Protein AF-A0A0B5E1V5-F1 (afdb_monomer)

Mean predicted aligned error: 15.08 Å

Solvent-accessible surface area (backbone atoms only — not comparable to full-atom values): 12263 Å² total; per-residue (Å²): 114,47,78,49,75,43,70,89,41,81,90,47,44,34,31,37,44,36,43,54,47,45,91,90,37,41,60,46,43,41,42,36,37,37,21,45,71,66,39,73,44,27,36,38,35,38,59,52,30,34,77,48,84,49,57,37,34,38,27,48,61,97,50,96,62,69,45,78,41,62,25,39,55,39,98,83,19,38,31,41,35,40,70,57,27,67,65,51,50,26,48,37,65,72,51,35,27,41,35,41,37,47,77,36,73,66,17,54,26,38,26,35,39,66,49,80,89,48,49,68,56,51,49,51,34,26,55,71,41,74,46,46,88,68,42,70,78,82,77,69,78,79,85,73,68,84,77,77,80,85,80,83,88,87,86,86,85,89,81,81,90,79,80,79,76,78,79,75,85,71,61,72,69,62,53,51,55,54,48,50,56,51,55,71,72,74,64,44,68,68,47,35,75,72,58,34,64,69,52,53,52,49,53,53,52,58,60,61,68,75,72,122

pLDDT: mean 74.65, std 21.66, range [36.28, 97.75]

Foldseek 3Di:
DDWDWDCVDVQWTKIKDWWAFDPPKWFWGIWMWMQTNLDIKIKTFGPDAQADQFWKWKDFAPDPGTDTFTWDADPVRGMTIGPCRLLVLQSCLVRQKMWIFRDGDTRGIITITGCDPCNVSSLVRCVSSVNSVSHDPPPPPPPPDPDPDDDDDDDDDDDDDDDDDDDPDDDVVVVVVVVCVVVVPDPVPVVCVVPNPVVVVVVVVVVVVPPD

Radius of gyration: 21.46 Å; Cα contacts (8 Å, |Δi|>4): 337; chains: 1; bounding box: 72×48×38 Å

Organism: NCBI:txid1208324

Nearest PDB structures (foldseek):
  3dtd-assembly1_F-1  TM=5.338E-01  e=9.811E-03  Bartonella henselae
  7tjx-assembly1_D  TM=4.336E-01  e=3.468E+00  Saccharomyces cerevisiae
  2ca4-assembly1_A  TM=5.109E-01  e=8.968E+00  Ancylobacter novellus
  2kr0-assembly1_A  TM=2.083E-01  e=2.933E+00  Homo sapiens

Structure (mmCIF, N/CA/C/O backbone):
data_AF-A0A0B5E1V5-F1
#
_entry.id   AF-A0A0B5E1V5-F1
#
loop_
_atom_site.group_PDB
_atom_site.id
_atom_site.type_symbol
_atom_site.label_atom_id
_atom_site.label_alt_id
_atom_site.label_comp_id
_atom_site.label_asym_id
_atom_site.label_entity_id
_atom_site.label_seq_id
_atom_site.pdbx_PDB_ins_code
_atom_site.Cartn_x
_atom_site.Cartn_y
_atom_site.Cartn_z
_atom_site.occupancy
_atom_site.B_iso_or_equiv
_atom_site.auth_seq_id
_atom_site.auth_comp_id
_atom_site.auth_asym_id
_atom_site.auth_atom_id
_atom_site.pdbx_PDB_model_num
ATOM 1 N N . MET A 1 1 ? -8.217 -10.110 -3.342 1.00 72.06 1 MET A N 1
ATOM 2 C CA . MET A 1 1 ? -7.882 -9.631 -1.981 1.00 72.06 1 MET A CA 1
ATOM 3 C C . MET A 1 1 ? -7.309 -10.811 -1.246 1.00 72.06 1 MET A C 1
ATOM 5 O O . MET A 1 1 ? -7.900 -11.879 -1.328 1.00 72.06 1 MET A O 1
ATOM 9 N N . THR A 1 2 ? -6.208 -10.604 -0.537 1.00 74.19 2 THR A N 1
ATOM 10 C CA . THR A 1 2 ? -5.564 -11.661 0.246 1.00 74.19 2 THR A CA 1
ATOM 11 C C . THR A 1 2 ? -5.407 -11.156 1.669 1.00 74.19 2 THR A C 1
ATOM 13 O O . THR A 1 2 ? -4.882 -10.064 1.862 1.00 74.19 2 THR A O 1
ATOM 16 N N . VAL A 1 3 ? -5.876 -11.919 2.652 1.00 75.44 3 VAL A N 1
ATOM 17 C CA . VAL A 1 3 ? -5.648 -11.641 4.076 1.00 75.44 3 VAL A CA 1
ATOM 18 C C . VAL A 1 3 ? -4.890 -12.820 4.651 1.00 75.44 3 VAL A C 1
ATOM 20 O O . VAL A 1 3 ? -5.250 -13.969 4.397 1.00 75.44 3 VAL A O 1
ATOM 23 N N . ARG A 1 4 ? -3.813 -12.542 5.382 1.00 73.25 4 ARG A N 1
ATOM 24 C CA . ARG A 1 4 ? -3.060 -13.557 6.118 1.00 73.25 4 ARG A CA 1
ATOM 25 C C . ARG A 1 4 ? -2.821 -13.072 7.534 1.00 73.25 4 ARG A C 1
ATOM 27 O O . ARG A 1 4 ? -2.274 -11.992 7.735 1.00 73.25 4 ARG A O 1
ATOM 34 N N . GLU A 1 5 ? -3.185 -13.911 8.489 1.00 68.88 5 GLU A N 1
ATOM 35 C CA . GLU A 1 5 ? -3.011 -13.659 9.912 1.00 68.88 5 GLU A CA 1
ATOM 36 C C . GLU A 1 5 ? -2.171 -14.787 10.505 1.00 68.88 5 GLU A C 1
ATOM 38 O O . GLU A 1 5 ? -2.424 -15.967 10.257 1.00 68.88 5 GLU A O 1
ATOM 43 N N . ASN A 1 6 ? -1.156 -14.431 11.286 1.00 63.09 6 ASN A N 1
ATOM 44 C CA . ASN A 1 6 ? -0.457 -15.370 12.146 1.00 63.09 6 ASN A CA 1
ATOM 45 C C . ASN A 1 6 ? -0.607 -14.901 13.592 1.00 63.09 6 ASN A C 1
ATOM 47 O O . ASN A 1 6 ? 0.160 -14.071 14.078 1.00 63.09 6 ASN A O 1
ATOM 51 N N . ILE A 1 7 ? -1.632 -15.441 14.250 1.00 60.41 7 ILE A N 1
ATOM 52 C CA . ILE A 1 7 ? -1.962 -15.175 15.657 1.00 60.41 7 ILE A CA 1
ATOM 53 C C . ILE A 1 7 ? -1.248 -16.186 16.579 1.00 60.41 7 ILE A C 1
ATOM 55 O O . ILE A 1 7 ? -1.225 -16.028 17.795 1.00 60.41 7 ILE A O 1
ATOM 59 N N . ALA A 1 8 ? -0.608 -17.221 16.017 1.00 56.28 8 ALA A N 1
ATOM 60 C CA . ALA A 1 8 ? -0.002 -18.305 16.792 1.00 56.28 8 ALA A CA 1
ATOM 61 C C . ALA A 1 8 ? 1.196 -17.855 17.648 1.00 56.28 8 ALA A C 1
ATOM 63 O O . ALA A 1 8 ? 1.569 -18.554 18.588 1.00 56.28 8 ALA A O 1
ATOM 64 N N . ASN A 1 9 ? 1.787 -16.692 17.355 1.00 64.88 9 ASN A N 1
ATOM 65 C CA . ASN A 1 9 ? 2.797 -16.072 18.203 1.00 64.88 9 ASN A CA 1
ATOM 66 C C . ASN A 1 9 ? 2.266 -14.754 18.793 1.00 64.88 9 ASN A C 1
ATOM 68 O O . ASN A 1 9 ? 2.436 -13.702 18.175 1.00 64.88 9 ASN A O 1
ATOM 72 N N . PRO A 1 10 ? 1.662 -14.775 19.995 1.00 63.78 10 PRO A N 1
ATOM 73 C CA . PRO A 1 10 ? 1.065 -13.582 20.594 1.00 63.78 10 PRO A CA 1
ATOM 74 C C . PRO A 1 10 ? 2.091 -12.487 20.924 1.00 63.78 10 PRO A C 1
ATOM 76 O O . PRO A 1 10 ? 1.706 -11.341 21.118 1.00 63.78 10 PRO A O 1
ATOM 79 N N . ARG A 1 11 ? 3.396 -12.803 20.966 1.00 69.12 11 ARG A N 1
ATOM 80 C CA . ARG A 1 11 ? 4.454 -11.789 21.129 1.00 69.12 11 ARG A CA 1
ATOM 81 C C . ARG A 1 11 ? 4.721 -10.987 19.858 1.00 69.12 11 ARG A C 1
ATOM 83 O O . ARG A 1 11 ? 5.205 -9.866 19.961 1.00 69.12 11 ARG A O 1
ATOM 90 N N . PHE A 1 12 ? 4.444 -11.559 18.689 1.00 71.38 12 PHE A N 1
ATOM 91 C CA . PHE A 1 12 ? 4.778 -10.977 17.391 1.00 71.38 12 PHE A CA 1
ATOM 92 C C . PHE A 1 12 ? 3.632 -11.218 16.403 1.00 71.38 12 PHE A C 1
ATOM 94 O O . PHE A 1 12 ? 3.785 -11.990 15.449 1.00 71.38 12 PHE A O 1
ATOM 101 N N . PRO A 1 13 ? 2.456 -10.610 16.642 1.00 78.31 13 PRO A N 1
ATOM 102 C CA . PRO A 1 13 ? 1.322 -10.811 15.763 1.00 78.31 13 PRO A CA 1
ATOM 103 C C . PRO A 1 13 ? 1.666 -10.297 14.362 1.00 78.31 13 PRO A C 1
ATOM 105 O O . PRO A 1 13 ? 2.258 -9.227 14.196 1.00 78.31 13 PRO A O 1
ATOM 108 N N . THR A 1 14 ? 1.327 -11.098 13.352 1.00 87.94 14 THR A N 1
ATOM 109 C CA . THR A 1 14 ? 1.503 -10.728 11.944 1.00 87.94 14 THR A CA 1
ATOM 110 C C . THR A 1 14 ? 0.145 -10.655 11.269 1.00 87.94 14 THR A C 1
ATOM 112 O O . THR A 1 14 ? -0.609 -11.628 11.298 1.00 87.94 14 THR A O 1
ATOM 115 N N . HIS A 1 15 ? -0.148 -9.529 10.626 1.00 91.88 15 HIS A N 1
ATOM 116 C CA . HIS A 1 15 ? -1.364 -9.331 9.842 1.00 91.88 15 HIS A CA 1
ATOM 117 C C . HIS A 1 15 ? -0.998 -8.698 8.502 1.00 91.88 15 HIS A C 1
ATOM 119 O O . HIS A 1 15 ? -0.378 -7.638 8.462 1.00 91.88 15 HIS A O 1
ATOM 125 N N . ILE A 1 16 ? -1.378 -9.336 7.397 1.00 93.88 16 ILE A N 1
ATOM 126 C CA . ILE A 1 16 ? -1.088 -8.870 6.040 1.00 93.88 16 ILE A CA 1
ATOM 127 C C . ILE A 1 16 ? -2.394 -8.731 5.264 1.00 93.88 16 ILE A C 1
ATOM 129 O O . ILE A 1 16 ? -3.156 -9.691 5.153 1.00 93.88 16 ILE A O 1
ATOM 133 N N . VAL A 1 17 ? -2.614 -7.557 4.676 1.00 95.00 17 VAL A N 1
ATOM 134 C CA . VAL A 1 17 ? -3.734 -7.261 3.779 1.00 95.00 17 VAL A CA 1
ATOM 135 C C . VAL A 1 17 ? -3.189 -6.889 2.405 1.00 95.00 17 VAL A C 1
ATOM 137 O O . VAL A 1 17 ? -2.491 -5.893 2.249 1.00 95.00 17 VAL A O 1
ATOM 140 N N . GLY A 1 18 ? -3.532 -7.679 1.392 1.00 94.88 18 GLY A N 1
ATOM 141 C CA . GLY A 1 18 ? -3.213 -7.421 -0.007 1.00 94.88 18 GLY A CA 1
ATOM 142 C C . GLY A 1 18 ? -4.420 -6.912 -0.792 1.00 94.88 18 GLY A C 1
ATOM 143 O O . GLY A 1 18 ? -5.459 -7.581 -0.879 1.00 94.88 18 GLY A O 1
ATOM 144 N N . VAL A 1 19 ? -4.259 -5.746 -1.414 1.00 95.00 19 VAL A N 1
ATOM 145 C CA . VAL A 1 19 ? -5.228 -5.121 -2.316 1.00 95.00 19 VAL A CA 1
ATOM 146 C C . VAL A 1 19 ? -4.734 -5.275 -3.750 1.00 95.00 19 VAL A C 1
ATOM 148 O O . VAL A 1 19 ? -3.703 -4.727 -4.136 1.00 95.00 19 VAL A O 1
ATOM 151 N N . ALA A 1 20 ? -5.486 -6.034 -4.542 1.00 93.94 20 ALA A N 1
ATOM 152 C CA . ALA A 1 20 ? -5.198 -6.197 -5.959 1.00 93.94 20 ALA A CA 1
ATOM 153 C C . ALA A 1 20 ? -5.519 -4.899 -6.724 1.00 93.94 20 ALA A C 1
ATOM 155 O O . ALA A 1 20 ? -6.483 -4.204 -6.367 1.00 93.94 20 ALA A O 1
ATOM 156 N N . PRO A 1 21 ? -4.750 -4.577 -7.774 1.00 94.62 21 PRO A N 1
ATOM 157 C CA . PRO A 1 21 ? -5.065 -3.459 -8.646 1.00 94.62 21 PRO A CA 1
ATOM 158 C C . PRO A 1 21 ? -6.382 -3.704 -9.401 1.00 94.62 21 PRO A C 1
ATOM 160 O O . PRO A 1 21 ? -6.796 -4.840 -9.635 1.00 94.62 21 PRO A O 1
ATOM 163 N N . GLN A 1 22 ? -7.064 -2.630 -9.791 1.00 94.00 22 GLN A N 1
ATOM 164 C CA . GLN A 1 22 ? -8.233 -2.687 -10.669 1.00 94.00 22 GLN A CA 1
ATOM 165 C C . GLN A 1 22 ? -7.817 -3.113 -12.093 1.00 94.00 22 GLN A C 1
ATOM 167 O O . GLN A 1 22 ? -6.675 -2.858 -12.480 1.00 94.00 22 GLN A O 1
ATOM 172 N N . PRO A 1 23 ? -8.725 -3.687 -12.909 1.00 90.00 23 PRO A N 1
ATOM 173 C CA . PRO A 1 23 ? -8.394 -4.209 -14.245 1.00 90.00 23 PRO A CA 1
ATOM 174 C C . PRO A 1 23 ? -7.804 -3.195 -15.238 1.00 90.00 23 PRO A C 1
ATOM 176 O O . PRO A 1 23 ? -7.140 -3.581 -16.190 1.00 90.00 23 PRO A O 1
ATOM 179 N N . ASN A 1 24 ? -8.043 -1.900 -15.030 1.00 86.75 24 ASN A N 1
ATOM 180 C CA . ASN A 1 24 ? -7.491 -0.800 -15.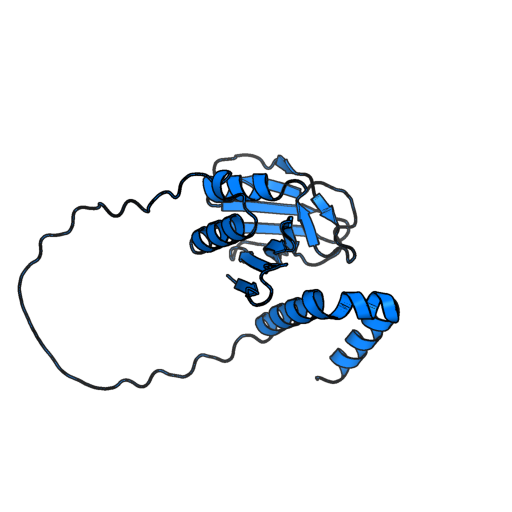829 1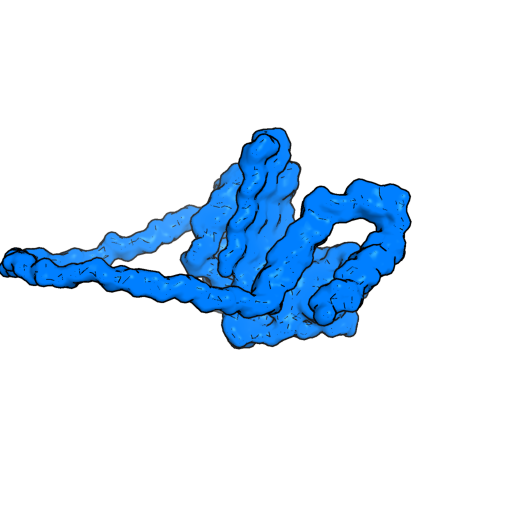.00 86.75 24 ASN A CA 1
ATOM 181 C C . ASN A 1 24 ? -6.078 -0.370 -15.393 1.00 86.75 24 ASN A C 1
ATOM 183 O O . ASN A 1 24 ? -5.575 0.652 -15.853 1.00 86.75 24 ASN A O 1
ATOM 187 N N . SER A 1 25 ? -5.464 -1.102 -14.468 1.00 88.62 25 SER A N 1
ATOM 188 C CA . SER A 1 25 ? -4.098 -0.849 -14.026 1.00 88.62 25 SER A CA 1
ATOM 189 C C . SER A 1 25 ? -3.097 -1.424 -15.024 1.00 88.62 25 SER A C 1
ATOM 191 O O . SER A 1 25 ? -3.338 -2.452 -15.655 1.00 88.62 25 SER A O 1
ATOM 193 N N . HIS A 1 26 ? -1.942 -0.781 -15.143 1.00 89.81 26 HIS A N 1
ATOM 194 C CA . HIS A 1 26 ? -0.910 -1.139 -16.103 1.00 89.81 26 HIS A CA 1
ATOM 195 C C . HIS A 1 26 ? 0.424 -1.339 -15.394 1.00 89.81 26 HIS A C 1
ATOM 197 O O . HIS A 1 26 ? 0.951 -0.398 -14.807 1.00 89.81 26 HIS A O 1
ATOM 203 N N . ARG A 1 27 ? 0.994 -2.548 -15.512 1.00 80.94 27 ARG A N 1
ATOM 204 C CA . ARG A 1 27 ? 2.356 -2.882 -15.046 1.00 80.94 27 ARG A CA 1
ATOM 205 C C . ARG A 1 27 ? 2.628 -2.539 -13.569 1.00 80.94 27 ARG A C 1
ATOM 207 O O . ARG A 1 27 ? 3.746 -2.205 -13.193 1.00 80.94 27 ARG A O 1
ATOM 214 N N . THR A 1 28 ? 1.605 -2.634 -12.725 1.00 84.62 28 THR A N 1
ATOM 215 C CA . THR A 1 28 ? 1.724 -2.557 -11.262 1.00 84.62 28 THR A CA 1
ATOM 216 C C . THR A 1 28 ? 1.158 -3.818 -10.637 1.00 84.62 28 THR A C 1
ATOM 218 O O . THR A 1 28 ? 0.171 -4.361 -11.134 1.00 84.62 28 THR A O 1
ATOM 221 N N . GLY A 1 29 ? 1.766 -4.260 -9.543 1.00 90.56 29 GLY A N 1
ATOM 222 C CA . GLY A 1 29 ? 1.321 -5.409 -8.770 1.00 90.56 29 GLY A CA 1
ATOM 223 C C . GLY A 1 29 ? 0.343 -5.024 -7.664 1.00 90.56 29 GLY A C 1
ATOM 224 O O . GLY A 1 29 ? -0.421 -4.070 -7.771 1.00 90.56 29 GLY A O 1
ATOM 225 N N . SER A 1 30 ? 0.351 -5.808 -6.592 1.00 93.88 30 SER A N 1
ATOM 226 C CA . SER A 1 30 ? -0.516 -5.593 -5.434 1.00 93.88 30 SER A CA 1
ATOM 227 C C . SER A 1 30 ? 0.009 -4.488 -4.520 1.00 93.88 30 SER A C 1
ATOM 229 O O . SER A 1 30 ? 1.217 -4.346 -4.319 1.00 93.88 30 SER A O 1
ATOM 231 N N . LEU A 1 31 ? -0.923 -3.767 -3.900 1.00 96.38 31 LEU A N 1
ATOM 232 C CA . LEU A 1 31 ? -0.657 -2.896 -2.763 1.00 96.38 31 LEU A CA 1
ATOM 233 C C . LEU A 1 31 ? -0.815 -3.715 -1.480 1.00 96.38 31 LEU A C 1
ATOM 235 O O . LEU A 1 31 ? -1.875 -4.296 -1.243 1.00 96.38 31 LEU A O 1
ATOM 239 N N . ILE A 1 32 ? 0.238 -3.786 -0.675 1.00 96.81 32 ILE A N 1
ATOM 240 C CA . ILE A 1 32 ? 0.290 -4.616 0.526 1.00 96.81 32 ILE A CA 1
ATOM 241 C C . ILE A 1 32 ? 0.388 -3.731 1.764 1.00 96.81 32 ILE A C 1
ATOM 243 O O . ILE A 1 32 ? 1.198 -2.806 1.822 1.00 96.81 32 ILE A O 1
ATOM 247 N N . PHE A 1 33 ? -0.407 -4.065 2.774 1.00 97.31 33 PHE A N 1
ATOM 248 C CA . PHE A 1 33 ? -0.315 -3.536 4.127 1.00 97.31 33 PHE A CA 1
ATOM 249 C C . PHE A 1 33 ? 0.083 -4.657 5.065 1.00 97.31 33 PHE A C 1
ATOM 251 O O . PHE A 1 33 ? -0.479 -5.751 5.001 1.00 97.31 33 PHE A O 1
ATOM 258 N N . ARG A 1 34 ? 1.047 -4.391 5.939 1.00 95.81 34 ARG A N 1
ATOM 259 C CA . ARG A 1 34 ? 1.563 -5.374 6.885 1.00 95.81 34 ARG A CA 1
ATOM 260 C C . ARG A 1 34 ? 1.686 -4.758 8.267 1.00 95.81 34 ARG A C 1
ATOM 262 O O . ARG A 1 34 ? 2.233 -3.673 8.408 1.00 95.81 34 ARG A O 1
ATOM 269 N N . CYS A 1 35 ? 1.210 -5.480 9.269 1.00 94.75 35 CYS A N 1
ATOM 270 C CA . CYS A 1 35 ? 1.583 -5.320 10.662 1.00 94.75 35 CYS A CA 1
ATOM 271 C C . CYS A 1 35 ? 2.489 -6.494 11.040 1.00 94.75 35 CYS A C 1
ATOM 273 O O . CYS A 1 35 ? 2.078 -7.645 10.895 1.00 94.75 35 CYS A O 1
ATOM 275 N N . GLU A 1 36 ? 3.708 -6.219 11.490 1.00 91.75 36 GLU A N 1
ATOM 276 C CA . GLU A 1 36 ?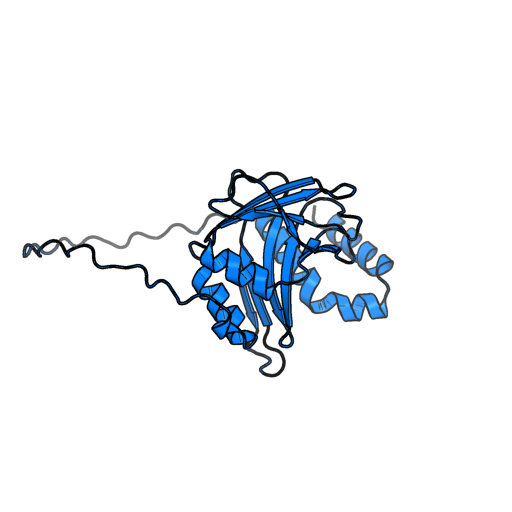 4.642 -7.225 11.998 1.00 91.75 36 GLU A CA 1
ATOM 277 C C . GLU A 1 36 ? 5.482 -6.608 13.118 1.00 91.75 36 GLU A C 1
ATOM 279 O O . GLU A 1 36 ? 6.002 -5.506 12.962 1.00 91.75 36 GLU A O 1
ATOM 284 N N . ASN A 1 37 ? 5.626 -7.299 14.254 1.00 88.62 37 ASN A N 1
ATOM 285 C CA . ASN A 1 37 ? 6.385 -6.803 15.415 1.00 88.62 37 ASN A CA 1
ATOM 286 C C . ASN A 1 37 ? 5.928 -5.405 15.884 1.00 88.62 37 ASN A C 1
ATOM 288 O O . ASN A 1 37 ? 6.754 -4.544 16.184 1.00 88.62 37 ASN A O 1
ATOM 292 N N . ASN A 1 38 ? 4.611 -5.165 15.890 1.00 89.31 38 ASN A N 1
ATOM 293 C CA . ASN A 1 38 ? 3.992 -3.862 16.172 1.00 89.31 38 ASN A CA 1
ATOM 294 C C . ASN A 1 38 ? 4.472 -2.714 15.253 1.00 89.31 38 ASN A C 1
ATOM 296 O O . ASN A 1 38 ? 4.380 -1.532 15.584 1.00 89.31 38 ASN A O 1
ATOM 300 N N . ARG A 1 39 ? 5.009 -3.051 14.076 1.00 93.81 39 ARG A N 1
ATOM 301 C CA . ARG A 1 39 ? 5.399 -2.099 13.041 1.00 93.81 39 ARG A CA 1
ATOM 302 C C . ARG A 1 39 ? 4.476 -2.252 11.848 1.00 93.81 39 ARG A C 1
ATOM 304 O O . ARG A 1 39 ? 4.274 -3.345 11.327 1.00 93.81 39 ARG A O 1
ATOM 311 N N . THR A 1 40 ? 3.928 -1.125 11.411 1.00 96.62 40 THR A N 1
ATOM 312 C CA . THR A 1 40 ? 3.101 -1.064 10.207 1.00 96.62 40 THR A CA 1
ATOM 313 C C . THR A 1 40 ? 3.930 -0.656 9.010 1.00 96.62 40 THR A C 1
ATOM 315 O O . THR A 1 40 ? 4.729 0.276 9.084 1.00 96.62 40 THR A O 1
ATOM 318 N N . GLU A 1 41 ? 3.691 -1.329 7.898 1.00 97.31 41 GLU A N 1
ATOM 319 C CA . GLU A 1 41 ? 4.298 -1.064 6.608 1.00 97.31 41 GLU A CA 1
ATOM 320 C C . GLU A 1 41 ? 3.224 -1.054 5.525 1.00 97.31 41 GLU A C 1
ATOM 322 O O . GLU A 1 41 ? 2.210 -1.752 5.605 1.00 97.31 41 GLU A O 1
ATOM 327 N N . ALA A 1 42 ? 3.471 -0.257 4.494 1.00 97.75 42 ALA A N 1
ATOM 328 C CA . ALA A 1 42 ? 2.675 -0.218 3.284 1.00 97.75 42 ALA A CA 1
ATOM 329 C C . ALA A 1 42 ? 3.642 -0.196 2.108 1.00 97.75 42 ALA A C 1
ATOM 331 O O . ALA A 1 42 ? 4.545 0.642 2.078 1.00 97.75 42 ALA A O 1
ATOM 332 N N . PHE A 1 43 ? 3.483 -1.108 1.159 1.00 96.00 43 PHE A N 1
ATOM 333 C CA . PHE A 1 43 ? 4.363 -1.168 0.002 1.00 96.00 43 PHE A CA 1
ATOM 334 C C . PHE A 1 43 ? 3.620 -1.608 -1.250 1.00 96.00 43 PHE A C 1
ATOM 336 O O . PHE A 1 43 ? 2.649 -2.365 -1.203 1.00 96.00 43 PHE A O 1
ATOM 343 N N . LEU A 1 44 ? 4.080 -1.089 -2.380 1.00 95.44 44 LEU A N 1
ATOM 344 C CA . LEU A 1 44 ? 3.570 -1.413 -3.700 1.00 95.44 44 LEU A CA 1
ATOM 345 C C . LEU A 1 44 ? 4.558 -2.350 -4.391 1.00 95.44 44 LEU A C 1
ATOM 347 O O . LEU A 1 44 ? 5.717 -1.975 -4.545 1.00 95.44 44 LEU A O 1
ATOM 351 N N . ASN A 1 45 ? 4.088 -3.508 -4.851 1.00 92.31 45 ASN A N 1
ATOM 352 C CA . ASN A 1 45 ? 4.866 -4.381 -5.731 1.00 92.31 45 ASN A CA 1
ATOM 353 C C . ASN A 1 45 ? 4.672 -3.977 -7.197 1.00 92.31 45 ASN A C 1
ATOM 355 O O . ASN A 1 45 ? 3.597 -3.511 -7.584 1.00 92.31 45 ASN A O 1
ATOM 359 N N . PHE A 1 46 ? 5.682 -4.191 -8.033 1.00 88.94 46 PHE A N 1
ATOM 360 C CA . PHE A 1 46 ? 5.625 -3.941 -9.477 1.00 88.94 46 PHE A CA 1
ATOM 361 C C . PHE A 1 46 ? 6.694 -4.749 -10.213 1.00 88.94 46 PHE A C 1
ATOM 363 O O . PHE A 1 46 ? 7.631 -5.267 -9.610 1.00 88.94 46 PHE A O 1
ATOM 370 N N . ASP A 1 47 ? 6.560 -4.816 -11.535 1.00 85.88 47 ASP A N 1
ATOM 371 C CA . ASP A 1 47 ? 7.582 -5.407 -12.390 1.00 85.88 47 ASP A CA 1
ATOM 372 C C . ASP A 1 47 ? 8.698 -4.386 -12.665 1.00 85.88 47 ASP A C 1
ATOM 374 O O . ASP A 1 47 ? 8.438 -3.229 -13.009 1.00 85.88 47 ASP A O 1
ATOM 378 N N . GLY A 1 48 ? 9.950 -4.832 -12.563 1.00 86.00 48 GLY A N 1
ATOM 379 C CA . GLY A 1 48 ? 11.139 -4.006 -12.791 1.00 86.00 48 GLY A CA 1
ATOM 380 C C . GLY A 1 48 ? 11.807 -3.526 -11.502 1.00 86.00 48 GLY A C 1
ATOM 381 O O . GLY A 1 48 ? 11.516 -4.007 -10.413 1.00 86.00 48 GLY A O 1
ATOM 382 N N . VAL A 1 49 ? 12.755 -2.602 -11.653 1.00 82.25 49 VAL A N 1
ATOM 383 C CA . VAL A 1 49 ? 13.591 -2.063 -10.574 1.00 82.25 49 VAL A CA 1
ATOM 384 C C . VAL A 1 49 ? 13.260 -0.589 -10.377 1.00 82.25 49 VAL A C 1
ATOM 386 O O . VAL A 1 49 ? 13.333 0.201 -11.327 1.00 82.25 49 VAL A O 1
ATOM 389 N N . TYR A 1 50 ? 12.906 -0.212 -9.151 1.00 81.38 50 TYR A N 1
ATOM 390 C CA . TYR A 1 50 ? 12.638 1.172 -8.781 1.00 81.38 50 TYR A CA 1
ATOM 391 C C . TYR A 1 50 ? 13.923 1.997 -8.773 1.00 81.38 50 TYR A C 1
ATOM 393 O O . TYR A 1 50 ? 13.983 3.050 -9.403 1.00 81.38 50 TYR A O 1
ATOM 401 N N . GLY A 1 51 ? 14.992 1.466 -8.177 1.00 63.47 51 GLY A N 1
ATOM 402 C CA . GLY A 1 51 ? 16.359 1.937 -8.386 1.00 63.47 51 GLY A CA 1
ATOM 403 C C . GLY A 1 51 ? 16.675 3.297 -7.760 1.00 63.47 51 GLY A C 1
ATOM 404 O O . GLY A 1 51 ? 17.699 3.890 -8.103 1.00 63.47 51 GLY A O 1
ATOM 405 N N . HIS A 1 52 ? 15.835 3.816 -6.851 1.00 65.00 52 HIS A N 1
ATOM 406 C CA . HIS A 1 52 ? 16.139 5.052 -6.123 1.00 65.00 52 HIS A CA 1
ATOM 407 C C . HIS A 1 52 ? 15.330 5.278 -4.833 1.00 65.00 52 HIS A C 1
ATOM 409 O O . HIS A 1 52 ? 14.237 4.746 -4.659 1.00 65.00 52 HIS A O 1
ATOM 415 N N . ARG A 1 53 ? 15.835 6.179 -3.968 1.00 60.94 53 ARG A N 1
ATOM 416 C CA . ARG A 1 53 ? 15.000 6.964 -3.039 1.00 60.94 53 ARG A CA 1
ATOM 417 C C . ARG A 1 53 ? 14.298 8.023 -3.872 1.00 60.94 53 ARG A C 1
ATOM 419 O O . ARG A 1 53 ? 14.907 8.988 -4.322 1.00 60.94 53 ARG A O 1
ATOM 426 N N . GLY A 1 54 ? 13.025 7.811 -4.125 1.00 67.12 54 GLY A N 1
ATOM 427 C CA . GLY A 1 54 ? 12.261 8.635 -5.038 1.00 67.12 54 GLY A CA 1
ATOM 428 C C . GLY A 1 54 ? 10.810 8.505 -4.659 1.00 67.12 54 GLY A C 1
ATOM 429 O O . GLY A 1 54 ? 10.363 7.497 -4.126 1.00 67.12 54 GLY A O 1
ATOM 430 N N . THR A 1 55 ? 10.053 9.551 -4.847 1.00 85.44 55 THR A N 1
ATOM 431 C CA . THR A 1 55 ? 8.667 9.603 -4.410 1.00 85.44 55 THR A CA 1
ATOM 432 C C . THR A 1 55 ? 7.746 8.780 -5.309 1.00 85.44 55 THR A C 1
ATOM 434 O O . THR A 1 55 ? 7.894 8.859 -6.527 1.00 85.44 55 THR A O 1
ATOM 437 N N . LEU A 1 56 ? 6.723 8.125 -4.757 1.00 91.69 56 LEU A N 1
ATOM 438 C CA . LEU A 1 56 ? 5.594 7.634 -5.558 1.00 91.69 56 LEU A CA 1
ATOM 439 C C . LEU A 1 56 ? 4.676 8.800 -5.921 1.00 91.69 56 LEU A C 1
ATOM 441 O O . LEU A 1 56 ? 4.471 9.701 -5.099 1.00 91.69 56 LEU A O 1
ATOM 445 N N . ARG A 1 57 ? 4.091 8.788 -7.123 1.00 94.81 57 ARG A N 1
ATOM 446 C CA . ARG A 1 57 ? 3.006 9.723 -7.443 1.00 94.81 57 ARG A CA 1
ATOM 447 C C . ARG A 1 57 ? 1.684 9.099 -7.026 1.00 94.81 57 ARG A C 1
ATOM 449 O O . ARG A 1 57 ? 1.430 7.930 -7.292 1.00 94.81 57 ARG A O 1
ATOM 456 N N . VAL A 1 58 ? 0.855 9.882 -6.356 1.00 96.81 58 VAL A N 1
ATOM 457 C CA . VAL A 1 58 ? -0.393 9.437 -5.748 1.00 96.81 58 VAL A CA 1
ATOM 458 C C . VAL A 1 58 ? -1.501 10.390 -6.117 1.00 96.81 58 VAL A C 1
ATOM 460 O O . VAL A 1 58 ? -1.364 11.603 -5.977 1.00 96.81 58 VAL A O 1
ATOM 463 N N . ARG A 1 59 ? -2.626 9.840 -6.550 1.00 97.06 59 ARG A N 1
ATOM 464 C CA . ARG A 1 59 ? -3.847 10.596 -6.789 1.00 97.06 59 ARG A CA 1
ATOM 465 C C . ARG A 1 59 ? -4.993 9.939 -6.040 1.00 97.06 59 ARG A C 1
ATOM 467 O O . ARG A 1 59 ? -5.348 8.793 -6.304 1.00 97.06 59 ARG A O 1
ATOM 474 N N . TRP A 1 60 ? -5.534 10.675 -5.082 1.00 95.75 60 TRP A N 1
ATOM 475 C CA . TRP A 1 60 ? -6.671 10.255 -4.272 1.00 95.75 60 TRP A CA 1
ATOM 476 C C . TRP A 1 60 ? -7.986 10.495 -5.018 1.00 95.75 60 TRP A C 1
ATOM 478 O O . TRP A 1 60 ? -8.015 11.192 -6.040 1.00 95.75 60 TRP A O 1
ATOM 488 N N . ALA A 1 61 ? -9.074 9.906 -4.522 1.00 88.81 61 ALA A N 1
ATOM 489 C CA . ALA A 1 61 ? -10.408 10.229 -5.013 1.00 88.81 61 ALA A CA 1
ATOM 490 C C . ALA A 1 61 ? -10.661 11.745 -4.887 1.00 88.81 61 ALA A C 1
ATOM 492 O O . ALA A 1 61 ? -10.238 12.376 -3.928 1.00 88.81 61 ALA A O 1
ATOM 493 N N . GLY A 1 62 ? -11.285 12.357 -5.896 1.00 80.62 62 GLY A N 1
ATOM 494 C CA . GLY A 1 62 ? -11.589 13.795 -5.876 1.00 80.62 62 GLY A CA 1
ATOM 495 C C . GLY A 1 62 ? -10.405 14.741 -6.122 1.00 80.62 62 GLY A C 1
ATOM 496 O O . GLY A 1 62 ? -10.600 15.952 -6.101 1.00 80.62 62 GLY A O 1
ATOM 497 N N . MET A 1 63 ? -9.196 14.233 -6.389 1.00 90.62 63 MET A N 1
ATOM 498 C CA . MET A 1 63 ? -8.057 15.070 -6.779 1.00 90.62 63 MET A CA 1
ATOM 499 C C . MET A 1 63 ? -7.857 15.126 -8.296 1.00 90.62 63 MET A C 1
ATOM 501 O O . MET A 1 63 ? -7.711 14.093 -8.956 1.00 90.62 63 MET A O 1
ATOM 505 N N . ASP A 1 64 ? -7.717 16.344 -8.821 1.00 89.94 64 ASP A N 1
ATOM 506 C CA . ASP A 1 64 ? -7.455 16.591 -10.247 1.00 89.94 64 ASP A CA 1
ATOM 507 C C . ASP A 1 64 ? -6.017 16.258 -10.665 1.00 89.94 64 ASP A C 1
ATOM 509 O O . ASP A 1 64 ? -5.745 15.951 -11.826 1.00 89.94 64 ASP A O 1
ATOM 513 N N . ARG A 1 65 ? -5.062 16.330 -9.728 1.00 91.62 65 ARG A N 1
ATOM 514 C CA . ARG A 1 65 ? -3.629 16.140 -9.996 1.00 91.62 65 ARG A CA 1
ATOM 515 C C . ARG A 1 65 ? -2.997 15.181 -8.999 1.00 91.62 65 ARG A C 1
ATOM 517 O O . ARG A 1 65 ? -3.365 15.160 -7.828 1.00 91.62 65 ARG A O 1
ATOM 524 N N . ALA A 1 66 ? -2.023 14.406 -9.470 1.00 94.38 66 ALA A N 1
ATOM 525 C CA . ALA A 1 66 ? -1.216 13.553 -8.608 1.00 94.38 66 ALA A CA 1
ATOM 526 C C . ALA A 1 66 ? -0.230 14.390 -7.774 1.00 94.38 66 ALA A C 1
ATOM 528 O O . ALA A 1 66 ? 0.331 15.375 -8.257 1.00 94.38 66 ALA A O 1
ATOM 529 N N . THR A 1 67 ? 0.011 13.973 -6.537 1.00 95.19 67 THR A N 1
ATOM 530 C CA . THR A 1 67 ? 1.033 14.514 -5.634 1.00 95.19 67 THR A CA 1
ATOM 531 C C . THR A 1 67 ? 2.119 13.479 -5.383 1.00 95.19 67 THR A C 1
ATOM 533 O O . THR A 1 67 ? 1.968 12.312 -5.718 1.00 95.19 67 THR A O 1
ATOM 536 N N . ARG A 1 68 ? 3.255 13.898 -4.826 1.00 94.31 68 ARG A N 1
ATOM 537 C CA . ARG A 1 68 ? 4.376 13.005 -4.514 1.00 94.31 68 ARG A CA 1
ATOM 538 C C . ARG A 1 68 ? 4.354 12.629 -3.036 1.00 94.31 68 ARG A C 1
ATOM 540 O O . ARG A 1 68 ? 4.242 13.518 -2.196 1.00 94.31 68 ARG A O 1
ATOM 547 N N . ILE A 1 69 ? 4.506 11.344 -2.725 1.00 95.12 69 ILE A N 1
ATOM 548 C CA . ILE A 1 69 ? 4.727 10.851 -1.357 1.00 95.12 69 ILE A CA 1
ATOM 549 C C . ILE A 1 69 ? 6.096 10.187 -1.252 1.00 95.12 69 ILE A C 1
ATOM 551 O O . ILE A 1 69 ? 6.592 9.633 -2.231 1.00 95.12 69 ILE A O 1
ATOM 555 N N . GLY A 1 70 ? 6.705 10.230 -0.068 1.00 94.06 70 GLY A N 1
ATOM 556 C CA . GLY A 1 70 ? 7.966 9.538 0.187 1.00 94.06 70 GLY A CA 1
ATOM 557 C C . GLY A 1 70 ? 7.818 8.024 0.042 1.00 94.06 70 GLY A C 1
ATOM 558 O O . GLY A 1 70 ? 6.853 7.443 0.550 1.00 94.06 70 GLY A O 1
ATOM 559 N N . ALA A 1 71 ? 8.775 7.410 -0.649 1.00 93.00 71 ALA A N 1
ATOM 560 C CA . ALA A 1 71 ? 8.921 5.969 -0.699 1.00 93.00 71 ALA A CA 1
ATOM 561 C C . ALA A 1 71 ? 10.399 5.560 -0.708 1.00 93.00 71 ALA A C 1
ATOM 563 O O . ALA A 1 71 ? 11.267 6.298 -1.183 1.00 93.00 71 ALA A O 1
ATOM 564 N N . GLU A 1 72 ? 10.663 4.380 -0.167 1.00 90.31 72 GLU A N 1
ATOM 565 C CA . GLU A 1 72 ? 11.972 3.744 -0.115 1.00 90.31 72 GLU A CA 1
ATOM 566 C C . GLU A 1 72 ? 11.948 2.456 -0.927 1.00 90.31 72 GLU A C 1
ATOM 568 O O . GLU A 1 72 ? 10.945 1.745 -0.955 1.00 90.31 72 GLU A O 1
ATOM 573 N N . ASP A 1 73 ? 13.048 2.161 -1.604 1.00 87.81 73 ASP A N 1
ATOM 574 C CA . ASP A 1 73 ? 13.153 0.935 -2.380 1.00 87.81 73 ASP A CA 1
ATOM 575 C C . ASP A 1 73 ? 13.358 -0.282 -1.468 1.00 87.81 73 ASP A C 1
ATOM 577 O O . ASP A 1 73 ? 14.021 -0.217 -0.430 1.00 87.81 73 ASP A O 1
ATOM 581 N N . SER A 1 74 ? 12.800 -1.410 -1.881 1.00 87.12 74 SER A N 1
ATOM 582 C CA . SER A 1 74 ? 13.151 -2.727 -1.364 1.00 87.12 74 SER A CA 1
ATOM 583 C C . SER A 1 74 ? 14.595 -3.105 -1.712 1.00 87.12 74 SER A C 1
ATOM 585 O O . SER A 1 74 ? 15.167 -2.609 -2.680 1.00 87.12 74 SER A O 1
ATOM 587 N N . THR A 1 75 ? 15.168 -4.073 -0.993 1.00 84.31 75 THR A N 1
ATOM 588 C CA . THR A 1 75 ? 16.517 -4.597 -1.284 1.00 84.31 75 THR A CA 1
ATOM 589 C C . THR A 1 75 ? 16.667 -5.121 -2.717 1.00 84.31 75 THR A C 1
ATOM 591 O O . THR A 1 75 ? 17.740 -5.004 -3.298 1.00 84.31 75 THR A O 1
ATOM 594 N N . THR A 1 76 ? 15.605 -5.687 -3.297 1.00 83.00 76 THR A N 1
ATOM 595 C CA . THR A 1 76 ? 15.607 -6.244 -4.661 1.00 83.00 76 THR A CA 1
ATOM 596 C C . THR A 1 76 ? 15.191 -5.243 -5.733 1.00 83.00 76 THR A C 1
ATOM 598 O O . THR A 1 76 ? 15.254 -5.566 -6.918 1.00 83.00 76 THR A O 1
ATOM 601 N N . GLY A 1 77 ? 14.743 -4.043 -5.360 1.00 85.25 77 GLY A N 1
ATOM 602 C CA . GLY A 1 77 ? 14.242 -3.063 -6.318 1.00 85.25 77 GLY A CA 1
ATOM 603 C C . GLY A 1 77 ? 12.772 -3.220 -6.726 1.00 85.25 77 GLY A C 1
ATOM 604 O O . GLY A 1 77 ? 12.274 -2.395 -7.484 1.00 85.25 77 GLY A O 1
ATOM 605 N N . GLN A 1 78 ? 12.088 -4.286 -6.297 1.00 88.94 78 GLN A N 1
ATOM 606 C CA . GLN A 1 78 ? 10.790 -4.723 -6.849 1.00 88.94 78 GLN A CA 1
ATOM 607 C C . GLN A 1 78 ? 9.570 -4.280 -6.027 1.00 88.94 78 GLN A C 1
ATOM 609 O O . GLN A 1 78 ? 8.426 -4.604 -6.360 1.00 88.94 78 GLN A O 1
ATOM 614 N N . ALA A 1 79 ? 9.805 -3.550 -4.940 1.00 91.81 79 ALA A N 1
ATOM 615 C CA . ALA A 1 79 ? 8.756 -2.943 -4.145 1.00 91.81 79 ALA A CA 1
ATOM 616 C C . ALA A 1 79 ? 9.163 -1.555 -3.653 1.00 91.81 79 ALA A C 1
ATOM 618 O O . ALA A 1 79 ? 10.325 -1.309 -3.338 1.00 91.81 79 ALA A O 1
ATOM 619 N N . ALA A 1 80 ? 8.182 -0.663 -3.546 1.00 93.25 80 ALA A N 1
ATOM 620 C CA . ALA A 1 80 ? 8.354 0.673 -2.990 1.00 93.25 80 ALA A CA 1
ATOM 621 C C . ALA A 1 80 ? 7.605 0.778 -1.655 1.00 93.25 80 ALA A C 1
ATOM 623 O O . ALA A 1 80 ? 6.374 0.703 -1.621 1.00 93.25 80 ALA A O 1
ATOM 624 N N . PHE A 1 81 ? 8.348 0.960 -0.565 1.00 94.94 81 PHE A N 1
ATOM 625 C CA . PHE A 1 81 ? 7.861 1.119 0.803 1.00 94.94 81 PHE A CA 1
ATOM 626 C C . PHE A 1 81 ? 7.478 2.568 1.081 1.00 94.94 81 PHE A C 1
ATOM 628 O O . PHE A 1 81 ? 8.313 3.463 1.032 1.00 94.94 81 PHE A O 1
ATOM 635 N N . ILE A 1 82 ? 6.216 2.811 1.409 1.00 96.06 82 ILE A N 1
ATOM 636 C CA . ILE A 1 82 ? 5.682 4.144 1.689 1.00 96.06 82 ILE A CA 1
ATOM 637 C C . ILE A 1 82 ? 6.186 4.629 3.053 1.00 96.06 82 ILE A C 1
ATOM 639 O O . ILE A 1 82 ? 5.974 3.967 4.068 1.00 96.06 82 ILE A O 1
ATOM 643 N N . SER A 1 83 ? 6.797 5.817 3.096 1.00 94.75 83 SER A N 1
ATOM 644 C CA . SER A 1 83 ? 7.496 6.315 4.294 1.00 94.75 83 SER A CA 1
ATOM 645 C C . SER A 1 83 ? 6.584 6.593 5.498 1.00 94.75 83 SER A C 1
ATOM 647 O O . SER A 1 83 ? 7.030 6.485 6.636 1.00 94.75 83 SER A O 1
ATOM 649 N N . ASN A 1 84 ? 5.314 6.956 5.280 1.00 96.19 84 ASN A N 1
ATOM 650 C CA . ASN A 1 84 ? 4.326 7.144 6.351 1.00 96.19 84 ASN A CA 1
ATOM 651 C C . ASN A 1 84 ? 3.114 6.224 6.124 1.00 96.19 84 ASN A C 1
ATOM 653 O O . ASN A 1 84 ? 2.082 6.670 5.610 1.00 96.19 84 ASN A O 1
ATOM 657 N N . PRO A 1 85 ? 3.241 4.930 6.463 1.00 97.25 85 PRO A N 1
ATOM 658 C CA . PRO A 1 85 ? 2.261 3.925 6.078 1.00 97.25 85 PRO A CA 1
ATOM 659 C C . PRO A 1 85 ? 0.921 4.124 6.789 1.00 97.25 85 PRO A C 1
ATOM 661 O O . PRO A 1 85 ? -0.119 4.003 6.155 1.00 97.25 85 PRO A O 1
ATOM 664 N N . ILE A 1 86 ? 0.918 4.517 8.067 1.00 97.75 86 ILE A N 1
ATOM 665 C CA . ILE A 1 86 ? -0.327 4.719 8.825 1.00 97.75 86 ILE A CA 1
ATOM 666 C C . ILE A 1 86 ? -1.137 5.890 8.255 1.00 97.75 86 ILE A C 1
ATOM 668 O O . ILE A 1 86 ? -2.334 5.742 8.019 1.00 97.75 86 ILE A O 1
ATOM 672 N N . ALA A 1 87 ? -0.501 7.037 7.981 1.00 97.50 87 ALA A N 1
ATOM 673 C CA . ALA A 1 87 ? -1.206 8.180 7.393 1.00 97.50 87 ALA A CA 1
ATOM 674 C C . ALA A 1 87 ? -1.717 7.869 5.977 1.00 97.50 87 ALA A C 1
ATOM 676 O O . ALA A 1 87 ? -2.817 8.278 5.609 1.00 97.50 87 ALA A O 1
ATOM 677 N N . PHE A 1 88 ? -0.939 7.112 5.196 1.00 97.69 88 PHE A N 1
ATOM 678 C CA . PHE A 1 88 ? -1.359 6.647 3.879 1.00 97.69 88 PHE A CA 1
ATOM 679 C C . PHE A 1 88 ? -2.588 5.728 3.962 1.00 97.69 88 PHE A C 1
ATOM 681 O O . PHE A 1 88 ? -3.554 5.940 3.230 1.00 97.69 88 PHE A O 1
ATOM 688 N N . ILE A 1 89 ? -2.583 4.745 4.870 1.00 97.44 89 ILE A N 1
ATOM 689 C CA . ILE A 1 89 ? -3.697 3.804 5.052 1.00 97.44 89 ILE A CA 1
ATOM 690 C C . ILE A 1 89 ? -4.952 4.533 5.538 1.00 97.44 89 ILE A C 1
ATOM 692 O O . ILE A 1 89 ? -6.022 4.332 4.967 1.00 97.44 89 ILE A O 1
ATOM 696 N N . ALA A 1 90 ? -4.832 5.409 6.540 1.00 96.94 90 ALA A N 1
ATOM 697 C CA . ALA A 1 90 ? -5.960 6.179 7.062 1.00 96.94 90 ALA A CA 1
ATOM 698 C C . ALA A 1 90 ? -6.642 7.003 5.963 1.00 96.94 90 ALA A C 1
ATOM 700 O O . ALA A 1 90 ? -7.862 6.939 5.806 1.00 96.94 90 ALA A O 1
ATOM 701 N N . ARG A 1 91 ? -5.844 7.686 5.133 1.00 96.00 91 ARG A N 1
ATOM 702 C CA . ARG A 1 91 ? -6.364 8.427 3.985 1.00 96.00 91 ARG A CA 1
ATOM 703 C C . ARG A 1 91 ? -6.993 7.510 2.939 1.00 96.00 91 ARG A C 1
ATOM 705 O O . ARG A 1 91 ? -8.035 7.835 2.389 1.00 96.00 91 ARG A O 1
ATOM 712 N N . MET A 1 92 ? -6.415 6.339 2.679 1.00 95.50 92 MET A N 1
ATOM 713 C CA . MET A 1 92 ? -7.017 5.382 1.749 1.00 95.50 92 MET A CA 1
ATOM 714 C 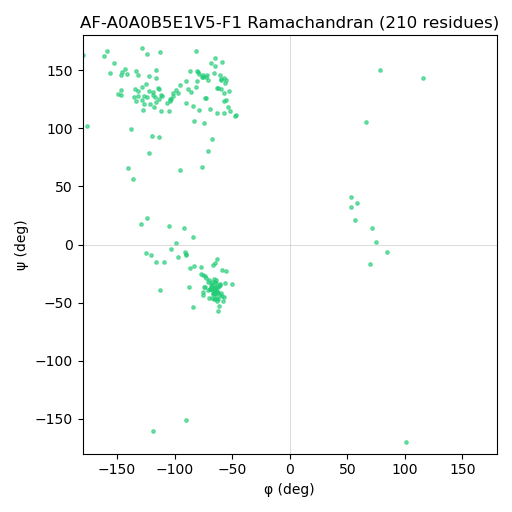C . MET A 1 92 ? -8.388 4.889 2.230 1.00 95.50 92 MET A C 1
ATOM 716 O O . MET A 1 92 ? -9.280 4.710 1.402 1.00 95.50 92 MET A O 1
ATOM 720 N N . VAL A 1 93 ? -8.576 4.693 3.541 1.00 95.25 93 VAL A N 1
ATOM 721 C CA . VAL A 1 93 ? -9.881 4.349 4.133 1.00 95.25 93 VAL A CA 1
ATOM 722 C C . VAL A 1 93 ? -10.874 5.503 3.985 1.00 95.25 93 VAL A C 1
ATOM 724 O O . VAL A 1 93 ? -12.028 5.265 3.638 1.00 95.25 93 VAL A O 1
ATOM 727 N N . GLU A 1 94 ? -10.434 6.741 4.204 1.00 94.06 94 GLU A N 1
ATOM 728 C CA . GLU A 1 94 ? -11.271 7.938 4.057 1.00 94.06 94 GLU A CA 1
ATOM 729 C C . GLU A 1 94 ? -11.759 8.144 2.614 1.00 94.06 94 GLU A C 1
ATOM 731 O O . GLU A 1 94 ? -12.956 8.335 2.380 1.00 94.06 94 GLU A O 1
ATOM 736 N N . GLU A 1 95 ? -10.837 8.052 1.655 1.00 93.62 95 GLU A N 1
ATOM 737 C CA . GLU A 1 95 ? -11.063 8.321 0.228 1.00 93.62 95 GLU A CA 1
ATOM 738 C C . GLU A 1 95 ? -11.659 7.107 -0.513 1.00 93.62 95 GLU A C 1
ATOM 740 O O . GLU A 1 95 ? -12.160 7.214 -1.635 1.00 93.62 95 GLU A O 1
ATOM 745 N N . GLY A 1 96 ? -11.543 5.909 0.068 1.00 93.25 96 GLY A N 1
ATOM 746 C CA . GLY A 1 96 ? -11.995 4.627 -0.485 1.00 93.25 96 GLY A CA 1
ATOM 747 C C . GLY A 1 96 ? -11.206 4.120 -1.700 1.00 93.25 96 GLY A C 1
ATOM 748 O O . GLY A 1 96 ? -11.294 2.937 -2.048 1.00 93.25 96 GLY A O 1
ATOM 749 N N . SER A 1 97 ? -10.426 4.976 -2.366 1.00 94.69 97 SER A N 1
ATOM 750 C CA . SER A 1 97 ? -9.596 4.599 -3.508 1.00 94.69 97 SER A CA 1
ATOM 751 C C . SER A 1 97 ? -8.369 5.485 -3.689 1.00 94.69 97 SER A C 1
ATOM 753 O O . SER A 1 97 ? -8.339 6.641 -3.270 1.00 94.69 97 SER A O 1
ATOM 755 N N . VAL A 1 98 ? -7.357 4.929 -4.351 1.00 96.75 98 VAL A N 1
ATOM 756 C CA . VAL A 1 98 ? -6.105 5.616 -4.664 1.00 96.75 98 VAL A CA 1
ATOM 757 C C . VAL A 1 98 ? -5.555 5.129 -5.998 1.00 96.75 98 VAL A C 1
ATOM 759 O O . VAL A 1 98 ? -5.709 3.961 -6.355 1.00 96.75 98 VAL A O 1
ATOM 762 N N . ILE A 1 99 ? -4.918 6.027 -6.740 1.00 97.00 99 ILE A N 1
ATOM 763 C CA . ILE A 1 99 ? -4.128 5.715 -7.928 1.00 97.00 99 ILE A CA 1
ATOM 764 C C . ILE A 1 99 ? -2.665 5.985 -7.591 1.00 97.00 99 ILE A C 1
ATOM 766 O O . ILE A 1 99 ? -2.340 7.061 -7.091 1.00 97.00 99 ILE A O 1
ATOM 770 N N . LEU A 1 100 ? -1.806 5.002 -7.840 1.00 96.38 100 LEU A N 1
ATOM 771 C CA . LEU A 1 100 ? -0.368 5.066 -7.615 1.00 96.38 100 LEU A CA 1
ATOM 772 C C . LEU A 1 100 ? 0.345 4.946 -8.959 1.00 96.38 100 LEU A C 1
ATOM 774 O O . LEU A 1 100 ? 0.167 3.940 -9.644 1.00 96.38 100 LEU A O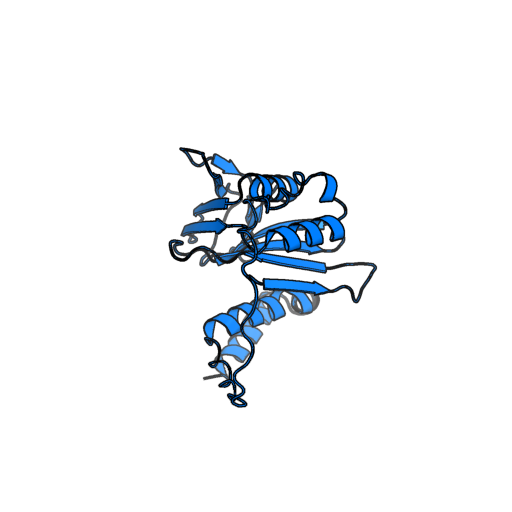 1
ATOM 778 N N . ASP A 1 101 ? 1.168 5.931 -9.307 1.00 94.12 101 ASP A N 1
ATOM 779 C CA . ASP A 1 101 ? 2.089 5.824 -10.436 1.00 94.12 101 ASP A CA 1
ATOM 780 C C . ASP A 1 101 ? 3.501 5.566 -9.909 1.00 94.12 101 ASP A C 1
ATOM 782 O O . ASP A 1 101 ? 4.031 6.326 -9.085 1.00 94.12 101 ASP A O 1
ATOM 786 N N . VAL A 1 102 ? 4.105 4.489 -10.410 1.00 92.06 102 VAL A N 1
ATOM 787 C CA . VAL A 1 102 ? 5.500 4.141 -10.166 1.00 92.06 102 VAL A CA 1
ATOM 788 C C . VAL A 1 102 ? 6.329 4.543 -11.380 1.00 92.06 102 VAL A C 1
ATOM 790 O O . VAL A 1 102 ? 6.017 4.196 -12.522 1.00 92.06 102 VAL A O 1
ATOM 793 N N . GLU A 1 103 ? 7.395 5.289 -11.127 1.00 90.00 103 GLU A N 1
ATOM 794 C CA . GLU A 1 103 ? 8.387 5.663 -12.127 1.00 90.00 103 GLU A CA 1
ATOM 795 C C . GLU A 1 103 ? 9.763 5.521 -11.481 1.00 90.00 103 GLU A C 1
ATOM 797 O O . GLU A 1 103 ? 10.184 6.367 -10.695 1.00 90.00 103 GLU A O 1
ATOM 802 N N . GLY A 1 104 ? 10.416 4.401 -11.768 1.00 85.75 104 GLY A N 1
ATOM 803 C CA . GLY A 1 104 ? 11.763 4.083 -11.320 1.00 85.75 104 GLY A CA 1
ATOM 804 C C . GLY A 1 104 ? 12.721 3.892 -12.491 1.00 85.75 104 GLY A C 1
ATOM 805 O O . GLY A 1 104 ? 12.455 4.327 -13.613 1.00 85.75 104 GLY A O 1
ATOM 806 N N . TYR A 1 105 ? 13.839 3.219 -12.227 1.00 85.44 105 TYR A N 1
ATOM 807 C CA . TYR A 1 105 ? 14.887 2.976 -13.214 1.00 85.44 105 TYR A CA 1
ATOM 808 C C . TYR A 1 105 ? 14.385 2.137 -14.398 1.00 85.44 105 TYR A C 1
ATOM 810 O O . TYR A 1 105 ? 14.416 2.592 -15.542 1.00 85.44 105 TYR A O 1
ATOM 818 N N . THR A 1 106 ? 13.859 0.939 -14.125 1.00 88.50 106 THR A N 1
ATOM 819 C CA . THR A 1 106 ? 13.159 0.110 -15.125 1.00 88.50 106 THR A CA 1
ATOM 820 C C . THR A 1 106 ? 11.687 -0.110 -14.786 1.00 88.50 106 THR A C 1
ATOM 822 O O . THR A 1 106 ? 10.914 -0.494 -15.664 1.00 88.50 106 THR A O 1
ATOM 825 N N . ALA A 1 107 ? 11.277 0.169 -13.544 1.00 87.75 107 ALA A N 1
ATOM 826 C CA . ALA A 1 107 ? 9.886 0.099 -13.119 1.00 87.75 107 ALA A CA 1
ATOM 827 C C . ALA A 1 107 ? 9.064 1.257 -13.705 1.00 87.75 107 ALA A C 1
ATOM 829 O O . ALA A 1 107 ? 9.396 2.429 -13.518 1.00 87.75 107 ALA A O 1
ATOM 830 N N . ARG A 1 108 ? 7.962 0.937 -14.389 1.00 90.25 108 ARG A N 1
ATOM 831 C CA . ARG A 1 108 ? 6.962 1.912 -14.848 1.00 90.25 108 ARG A CA 1
ATOM 832 C C . ARG A 1 108 ? 5.578 1.293 -14.821 1.00 90.25 108 ARG A C 1
ATOM 834 O O . ARG A 1 108 ? 5.371 0.253 -15.443 1.00 90.25 108 ARG A O 1
ATOM 841 N N . GLY A 1 109 ? 4.631 1.970 -14.185 1.00 91.75 109 GLY A N 1
ATOM 842 C CA . GLY A 1 109 ? 3.258 1.495 -14.123 1.00 91.75 109 GLY A CA 1
ATOM 843 C C . GLY A 1 109 ? 2.325 2.425 -13.360 1.00 91.75 109 GLY A C 1
ATOM 844 O O . GLY A 1 109 ? 2.766 3.264 -12.579 1.00 91.75 109 GLY A O 1
ATOM 845 N N . THR A 1 110 ? 1.030 2.228 -13.575 1.00 94.75 110 THR A N 1
ATOM 846 C CA . THR A 1 110 ? -0.054 2.919 -12.873 1.00 94.75 110 THR A CA 1
ATOM 847 C C . THR A 1 110 ? -1.026 1.889 -12.320 1.00 94.75 110 THR A C 1
ATOM 849 O O . THR A 1 110 ? -1.577 1.091 -13.077 1.00 94.75 110 THR A O 1
ATOM 852 N N . GLY A 1 111 ? -1.267 1.931 -11.012 1.00 95.31 111 GLY A N 1
ATOM 853 C CA . GLY A 1 111 ? -2.182 1.037 -10.314 1.00 95.31 111 GLY A CA 1
ATOM 854 C C . GLY A 1 111 ? -3.322 1.795 -9.662 1.00 95.31 111 GLY A C 1
ATOM 855 O O . GLY A 1 111 ? -3.082 2.732 -8.906 1.00 95.31 111 GLY A O 1
ATOM 856 N N . GLN A 1 112 ? -4.562 1.382 -9.913 1.00 96.06 112 GLN A N 1
ATOM 857 C CA . GLN A 1 112 ? -5.730 1.874 -9.185 1.00 96.06 112 GLN A CA 1
ATOM 858 C C . GLN A 1 112 ? -6.168 0.843 -8.144 1.00 96.06 112 GLN A C 1
ATOM 860 O O . GLN A 1 112 ? -6.393 -0.316 -8.472 1.00 96.06 112 GLN A O 1
ATOM 865 N N . TYR A 1 113 ? -6.367 1.270 -6.902 1.00 95.75 113 TYR A N 1
ATOM 866 C CA . TYR A 1 113 ? -6.733 0.408 -5.778 1.00 95.75 113 TYR A CA 1
ATOM 867 C C . TYR A 1 113 ? -8.008 0.929 -5.120 1.00 95.75 113 TYR A C 1
ATOM 869 O O . TYR A 1 113 ? -8.173 2.136 -4.939 1.00 95.75 113 TYR A O 1
ATOM 877 N N . ARG A 1 114 ? -8.925 0.024 -4.763 1.00 94.81 114 ARG A N 1
ATOM 878 C CA . ARG A 1 114 ? -10.198 0.346 -4.097 1.00 94.81 114 ARG A CA 1
ATOM 879 C C . ARG A 1 114 ? -10.374 -0.506 -2.850 1.00 94.81 114 ARG A C 1
ATOM 881 O O . ARG A 1 114 ? -10.180 -1.719 -2.911 1.00 94.81 114 ARG A O 1
ATOM 888 N N . LEU A 1 115 ? -10.802 0.117 -1.756 1.00 88.81 115 LEU A N 1
ATOM 889 C CA . LEU A 1 115 ? -11.088 -0.559 -0.496 1.00 88.81 115 LEU A CA 1
ATOM 890 C C . LEU A 1 115 ? -12.581 -0.894 -0.369 1.00 88.81 115 LEU A C 1
ATOM 892 O O . LEU A 1 115 ? -13.268 -0.347 0.476 1.00 88.81 115 LEU A O 1
ATOM 896 N N . THR A 1 116 ? -13.140 -1.754 -1.221 1.00 80.44 116 THR A N 1
ATOM 897 C CA . THR A 1 116 ? -14.575 -2.100 -1.101 1.00 80.44 116 THR A CA 1
ATOM 898 C C . THR A 1 116 ? -14.816 -3.210 -0.084 1.00 80.44 116 THR A C 1
ATOM 900 O O . THR A 1 116 ? -15.605 -3.049 0.836 1.00 80.44 116 THR A O 1
ATOM 903 N N . LYS A 1 117 ? -14.120 -4.341 -0.234 1.00 80.81 117 LYS A N 1
ATOM 904 C CA . LYS A 1 117 ? -14.249 -5.519 0.647 1.00 80.81 117 LYS A CA 1
ATOM 905 C C . LYS A 1 117 ? -13.103 -5.657 1.654 1.00 80.81 117 LYS A C 1
ATOM 907 O O . LYS A 1 117 ? -13.100 -6.573 2.462 1.00 80.81 117 LYS A O 1
ATOM 912 N N . THR A 1 118 ? -12.112 -4.771 1.579 1.00 85.56 118 THR A N 1
ATOM 913 C CA . THR A 1 118 ? -10.878 -4.835 2.375 1.00 85.56 118 THR A CA 1
ATOM 914 C C . THR A 1 118 ? -10.910 -3.955 3.617 1.00 85.56 118 THR A C 1
ATOM 916 O O . THR A 1 118 ? -10.020 -4.089 4.446 1.00 85.56 118 THR A O 1
ATOM 919 N N . VAL A 1 119 ? -11.901 -3.069 3.766 1.00 91.19 119 VAL A N 1
ATOM 920 C CA . VAL A 1 119 ? -11.943 -2.083 4.860 1.00 91.19 119 VAL A CA 1
ATOM 921 C C . VAL A 1 119 ? -11.902 -2.764 6.221 1.00 91.19 119 VAL A C 1
ATOM 923 O O . VAL A 1 119 ? -11.056 -2.412 7.033 1.00 91.19 119 VAL A O 1
ATOM 926 N N . ASP A 1 120 ? -12.727 -3.787 6.451 1.00 92.06 120 ASP A N 1
ATOM 927 C CA . ASP A 1 120 ? -12.736 -4.496 7.736 1.00 92.06 120 ASP A CA 1
ATOM 928 C C . ASP A 1 120 ? -11.389 -5.163 8.051 1.00 92.06 120 ASP A C 1
ATOM 930 O O . ASP A 1 120 ? -10.948 -5.137 9.198 1.00 92.06 120 ASP A O 1
ATOM 934 N N . ALA A 1 121 ? -10.689 -5.676 7.033 1.00 93.75 121 ALA A N 1
ATOM 935 C CA . ALA A 1 121 ? -9.345 -6.226 7.199 1.00 93.75 121 ALA A CA 1
ATOM 936 C C . ALA A 1 121 ? -8.311 -5.135 7.532 1.00 93.75 121 ALA A C 1
ATOM 938 O O . ALA A 1 121 ? -7.398 -5.373 8.314 1.00 93.75 121 ALA A O 1
ATOM 939 N N . ILE A 1 122 ? -8.468 -3.916 7.002 1.00 95.56 122 ILE A N 1
ATOM 940 C CA . ILE A 1 122 ? -7.628 -2.774 7.392 1.00 95.56 122 ILE A CA 1
ATOM 941 C C . ILE A 1 122 ? -7.856 -2.396 8.859 1.00 95.56 122 ILE A C 1
ATOM 943 O O . ILE A 1 122 ? -6.881 -2.157 9.567 1.00 95.56 122 ILE A O 1
ATOM 947 N N . TYR A 1 123 ? -9.104 -2.380 9.341 1.00 95.50 123 TYR A N 1
ATOM 948 C CA . TYR A 1 123 ? -9.372 -2.147 10.767 1.00 95.50 123 TYR A CA 1
ATOM 949 C C . TYR A 1 123 ? -8.786 -3.260 11.644 1.00 95.50 123 TYR A C 1
ATOM 951 O O . TYR A 1 123 ? -8.188 -2.964 12.675 1.00 95.50 123 TYR A O 1
ATOM 959 N N . ALA A 1 124 ? -8.887 -4.527 11.230 1.00 94.38 124 ALA A N 1
ATOM 960 C CA . ALA A 1 124 ? -8.271 -5.643 11.950 1.00 94.38 124 ALA A CA 1
ATOM 961 C C . ALA A 1 124 ? -6.735 -5.527 11.996 1.00 94.38 124 ALA A C 1
ATOM 963 O O . ALA A 1 124 ? -6.127 -5.713 13.053 1.00 94.38 124 ALA A O 1
ATOM 964 N N . LEU A 1 125 ? -6.102 -5.137 10.886 1.00 95.00 125 LEU A N 1
ATOM 965 C CA . LEU A 1 125 ? -4.670 -4.840 10.837 1.00 95.00 125 LEU A CA 1
ATOM 966 C C . LEU A 1 125 ? -4.308 -3.680 11.779 1.00 95.00 125 LEU A C 1
ATOM 968 O O . LEU A 1 125 ? -3.325 -3.772 12.513 1.00 95.00 125 LEU A O 1
ATOM 972 N N . ALA A 1 126 ? -5.108 -2.612 11.795 1.00 95.69 126 ALA A N 1
ATOM 973 C CA . ALA A 1 126 ? -4.893 -1.455 12.662 1.00 95.69 126 ALA A CA 1
ATOM 974 C C . ALA A 1 126 ? -5.042 -1.787 14.150 1.00 95.69 126 ALA A C 1
ATOM 976 O O . ALA A 1 126 ? -4.288 -1.269 14.971 1.00 95.69 126 ALA A O 1
ATOM 977 N N . SER A 1 127 ? -5.983 -2.671 14.487 1.00 94.50 127 SER A N 1
ATOM 978 C CA . SER A 1 127 ? -6.146 -3.222 15.833 1.00 94.50 127 SER A CA 1
ATOM 979 C C . SER A 1 127 ? -4.933 -4.071 16.226 1.00 94.50 127 SER A C 1
ATOM 981 O O . SER A 1 127 ? -4.383 -3.899 17.310 1.00 94.50 127 SER A O 1
ATOM 983 N N . THR A 1 128 ? -4.432 -4.897 15.298 1.00 92.62 128 THR A N 1
ATOM 984 C CA . THR A 1 128 ? -3.243 -5.742 15.511 1.00 92.62 128 THR A CA 1
ATOM 985 C C . THR A 1 128 ? -1.980 -4.926 15.825 1.00 92.62 128 THR A C 1
ATOM 987 O O . THR A 1 128 ? -1.140 -5.380 16.596 1.00 92.62 128 THR A O 1
ATOM 990 N N . CYS A 1 129 ? -1.841 -3.732 15.242 1.00 93.38 129 CYS A N 1
ATOM 991 C CA . CYS A 1 129 ? -0.709 -2.821 15.463 1.00 93.38 129 CYS A CA 1
ATOM 992 C C . CYS A 1 129 ? -1.051 -1.619 16.371 1.00 93.38 129 CYS A C 1
ATOM 994 O O . CYS A 1 129 ? -0.328 -0.624 16.377 1.00 93.38 129 CYS A O 1
ATOM 996 N N . GLU A 1 130 ? -2.166 -1.674 17.105 1.00 94.12 130 GLU A N 1
ATOM 997 C CA . GLU A 1 130 ? -2.525 -0.690 18.138 1.00 94.12 130 GLU A CA 1
ATOM 998 C C . GLU A 1 130 ? -2.640 0.775 17.653 1.00 94.12 130 GLU A C 1
ATOM 1000 O O . GLU A 1 130 ? -2.330 1.721 18.3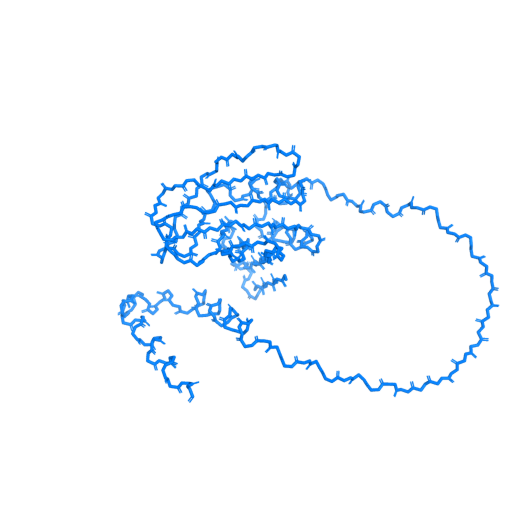79 1.00 94.12 130 GLU A O 1
ATOM 1005 N N . TRP A 1 131 ? -3.120 1.007 16.427 1.00 95.00 131 TRP A N 1
ATOM 1006 C CA . TRP A 1 131 ? -3.343 2.364 15.896 1.00 95.00 131 TRP A CA 1
ATOM 1007 C C . TRP A 1 131 ? -4.734 2.591 15.298 1.00 95.00 131 TRP A C 1
ATOM 1009 O O . TRP A 1 131 ? -4.938 3.582 14.600 1.00 95.00 131 TRP A O 1
ATOM 1019 N N . GLU A 1 132 ? -5.715 1.737 15.607 1.00 94.19 132 GLU A N 1
ATOM 1020 C CA . GLU A 1 132 ? -7.103 1.851 15.119 1.00 94.19 132 GLU A CA 1
ATOM 1021 C C . GLU A 1 132 ? -7.716 3.251 15.316 1.00 94.19 132 GLU A C 1
ATOM 1023 O O . GLU A 1 132 ? -8.433 3.735 14.444 1.00 94.19 132 GLU A O 1
ATOM 1028 N N . THR A 1 133 ? -7.362 3.959 16.393 1.00 94.06 133 THR A N 1
ATOM 1029 C CA . THR A 1 133 ? -7.827 5.332 16.677 1.00 94.06 133 THR A CA 1
ATOM 1030 C C . THR A 1 133 ? -7.383 6.379 15.650 1.00 94.06 133 THR A C 1
ATOM 1032 O O . THR A 1 133 ? -7.889 7.499 15.659 1.00 94.06 133 THR A O 1
ATOM 1035 N N . ARG A 1 134 ? -6.440 6.038 14.763 1.00 95.00 134 ARG A N 1
ATOM 1036 C CA . ARG A 1 134 ? -5.983 6.893 13.658 1.00 95.00 134 ARG A CA 1
ATOM 1037 C C . ARG A 1 134 ? -6.776 6.686 12.370 1.00 95.00 134 ARG A C 1
ATOM 1039 O O . ARG A 1 134 ? -6.570 7.437 11.420 1.00 95.00 134 ARG A O 1
ATOM 1046 N N . LEU A 1 135 ? -7.637 5.671 12.311 1.00 95.19 135 LEU A N 1
ATOM 1047 C CA . LEU A 1 135 ? -8.554 5.485 11.195 1.00 95.19 135 LEU A CA 1
ATOM 1048 C C . LEU A 1 135 ? -9.776 6.397 11.354 1.00 95.19 135 LEU A C 1
ATOM 1050 O O . LEU A 1 135 ? -10.208 6.660 12.480 1.00 95.19 135 LEU A O 1
ATOM 1054 N N . PRO A 1 136 ? -10.381 6.855 10.243 1.00 92.56 136 PRO A N 1
ATOM 1055 C CA . PRO A 1 136 ? -11.689 7.493 10.314 1.00 92.56 136 PRO A CA 1
ATOM 1056 C C . PRO A 1 136 ? -12.716 6.524 10.934 1.00 92.56 136 PRO A C 1
ATOM 1058 O O . PRO A 1 136 ? -12.531 5.305 10.869 1.00 92.56 136 PRO A O 1
ATOM 1061 N N . PRO A 1 137 ? -13.821 7.017 11.517 1.00 89.31 137 PRO A N 1
ATOM 1062 C CA . PRO A 1 137 ? -14.885 6.152 12.011 1.00 89.31 137 PRO A CA 1
ATOM 1063 C C . PRO A 1 137 ? -15.422 5.259 10.893 1.00 89.31 137 PRO A C 1
ATOM 1065 O O . PRO A 1 137 ? -15.558 5.706 9.749 1.00 89.31 137 PRO A O 1
ATOM 1068 N N . ARG A 1 138 ? -15.779 4.013 11.224 1.00 85.75 138 ARG A N 1
ATOM 1069 C CA . ARG A 1 138 ? -16.470 3.140 10.272 1.00 85.75 138 ARG A CA 1
ATOM 1070 C C . ARG A 1 138 ? -17.741 3.853 9.831 1.00 85.75 138 ARG A C 1
ATOM 1072 O O . ARG A 1 138 ? -18.659 4.045 10.628 1.00 85.75 138 ARG A O 1
ATOM 1079 N N . LYS A 1 139 ? -17.810 4.234 8.556 1.00 71.44 139 LYS A N 1
ATOM 1080 C CA . LYS A 1 139 ? -19.081 4.593 7.934 1.00 71.44 139 LYS A CA 1
ATOM 1081 C C . LYS A 1 139 ? -19.875 3.295 7.873 1.00 71.44 139 LYS A C 1
ATOM 1083 O O . LYS A 1 139 ? -19.709 2.520 6.937 1.00 71.44 139 LYS A O 1
ATOM 1088 N N . LEU A 1 140 ? -20.663 3.020 8.916 1.00 53.16 140 LEU A N 1
ATOM 1089 C CA . LEU A 1 140 ? -21.705 2.000 8.881 1.00 53.16 140 LEU A CA 1
ATOM 1090 C C . LEU A 1 140 ? -22.457 2.246 7.582 1.00 53.16 140 LEU A C 1
ATOM 1092 O O . LEU A 1 140 ? -23.056 3.315 7.427 1.00 53.16 140 LEU A O 1
ATOM 1096 N N . ALA A 1 141 ? -22.331 1.318 6.627 1.00 47.69 141 ALA A N 1
ATOM 1097 C CA . ALA A 1 141 ? -23.097 1.365 5.396 1.00 47.69 141 ALA A CA 1
ATOM 1098 C C . ALA A 1 141 ? -24.536 1.620 5.831 1.00 47.69 141 ALA A C 1
ATOM 1100 O O . ALA A 1 141 ? -25.107 0.811 6.561 1.00 47.69 141 ALA A O 1
ATOM 1101 N N . SER A 1 142 ? -25.046 2.813 5.528 1.00 41.50 142 SER A N 1
ATOM 1102 C CA . SER A 1 142 ? -26.330 3.279 6.026 1.00 41.50 142 SER A CA 1
ATOM 1103 C C . SER A 1 142 ? -27.406 2.474 5.311 1.00 41.50 142 SER A C 1
ATOM 1105 O O . SER A 1 142 ? -27.964 2.886 4.301 1.00 41.50 142 SER A O 1
ATOM 1107 N N . GLY A 1 143 ? -27.635 1.262 5.806 1.00 45.34 143 GLY A N 1
ATOM 1108 C CA . GLY A 1 143 ? -28.737 0.390 5.459 1.00 45.34 143 GLY A CA 1
ATOM 1109 C C . GLY A 1 143 ? -29.999 0.896 6.138 1.00 45.34 143 GLY A C 1
ATOM 1110 O O . GLY A 1 143 ? -30.535 0.244 7.023 1.00 45.34 143 GLY A O 1
ATOM 1111 N N . THR A 1 144 ? -30.458 2.069 5.724 1.00 43.06 144 THR A N 1
ATOM 1112 C CA . THR A 1 144 ? -31.810 2.570 5.986 1.00 43.06 144 THR A CA 1
ATOM 1113 C C . THR A 1 144 ? -32.353 3.188 4.703 1.00 43.06 144 THR A C 1
ATOM 1115 O O . THR A 1 144 ? -32.767 4.340 4.648 1.00 43.06 144 THR A O 1
ATOM 1118 N N . GLY A 1 145 ? -32.364 2.388 3.635 1.00 39.97 145 GLY A N 1
ATOM 1119 C CA . GLY A 1 145 ? -33.441 2.501 2.655 1.00 39.97 145 GLY A CA 1
ATOM 1120 C C . GLY A 1 145 ? -34.724 1.947 3.291 1.00 39.97 145 GLY A C 1
ATOM 1121 O O . GLY A 1 145 ? -34.634 0.973 4.046 1.00 39.97 145 GLY A O 1
ATOM 1122 N N . PRO A 1 146 ? -35.905 2.548 3.059 1.00 41.38 146 PRO A N 1
ATOM 1123 C CA . PRO A 1 146 ? -37.151 2.041 3.614 1.00 41.38 146 PRO A CA 1
ATOM 1124 C C . PRO A 1 146 ? -37.349 0.589 3.175 1.00 41.38 146 PRO A C 1
ATOM 1126 O O . PRO A 1 146 ? -37.332 0.267 1.988 1.00 41.38 146 PRO A O 1
ATOM 1129 N N . ARG A 1 147 ? -37.501 -0.291 4.165 1.00 47.12 147 ARG A N 1
ATOM 1130 C CA . ARG A 1 147 ? -37.889 -1.689 3.990 1.00 47.12 147 ARG A CA 1
ATOM 1131 C C . ARG A 1 147 ? -39.192 -1.707 3.173 1.00 47.12 147 ARG A C 1
ATOM 1133 O O . ARG A 1 147 ? -40.168 -1.129 3.654 1.00 47.12 147 ARG A O 1
ATOM 1140 N N . PRO A 1 148 ? -39.243 -2.307 1.968 1.00 42.59 148 PRO A N 1
ATOM 1141 C CA . PRO A 1 148 ? -40.517 -2.495 1.293 1.00 42.59 148 PRO A CA 1
ATOM 1142 C C . PRO A 1 148 ? -41.402 -3.349 2.200 1.00 42.59 148 PRO A C 1
ATOM 1144 O O . PRO A 1 148 ? -40.937 -4.315 2.816 1.00 42.59 148 PRO A O 1
ATOM 1147 N N . ALA A 1 149 ? -42.649 -2.910 2.349 1.00 41.25 149 ALA A N 1
ATOM 1148 C CA . ALA A 1 149 ? -43.645 -3.585 3.153 1.00 41.25 149 ALA A CA 1
ATOM 1149 C C . ALA A 1 149 ? -43.745 -5.052 2.719 1.00 41.25 149 ALA A C 1
ATOM 1151 O O . ALA A 1 149 ? -43.775 -5.381 1.537 1.00 41.25 149 ALA A O 1
ATOM 1152 N N . SER A 1 150 ? -43.729 -5.923 3.715 1.00 44.56 150 SER A N 1
ATOM 1153 C CA . SER A 1 150 ? -43.945 -7.354 3.601 1.00 44.56 150 SER A CA 1
ATOM 1154 C C . SER A 1 150 ? -45.354 -7.647 3.086 1.00 44.56 150 SER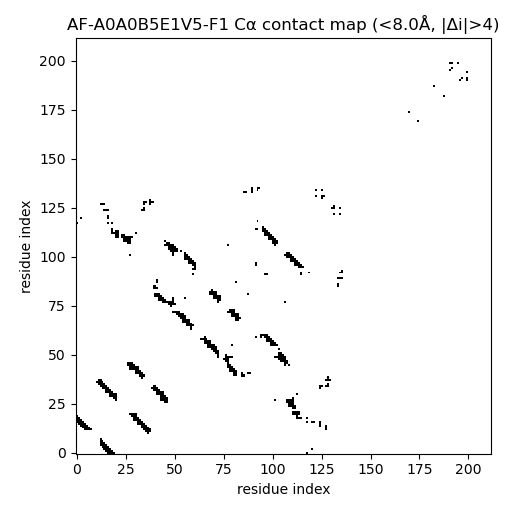 A C 1
ATOM 1156 O O . SER A 1 150 ? -46.315 -7.431 3.822 1.00 44.56 150 SER A O 1
ATOM 1158 N N . ASP A 1 151 ? -45.453 -8.191 1.874 1.00 40.44 151 ASP A N 1
ATOM 1159 C CA . ASP A 1 151 ? -46.623 -8.951 1.433 1.00 40.44 151 ASP A CA 1
ATOM 1160 C C . ASP A 1 151 ? -46.544 -10.394 1.971 1.00 40.44 151 ASP A C 1
ATOM 1162 O O . ASP A 1 151 ? -45.453 -10.979 2.015 1.00 40.44 151 ASP A O 1
ATOM 1166 N N . PRO A 1 152 ? -47.667 -10.991 2.412 1.00 50.19 152 PRO A N 1
ATOM 1167 C CA . PRO A 1 152 ? -47.670 -12.315 3.008 1.00 50.19 152 PRO A CA 1
ATOM 1168 C C . PRO A 1 152 ? -47.866 -13.439 1.976 1.00 50.19 152 PRO A C 1
ATOM 1170 O O . PRO A 1 152 ? -48.729 -13.380 1.109 1.00 50.19 152 PRO A O 1
ATOM 1173 N N . ALA A 1 153 ? -47.121 -14.520 2.217 1.00 44.34 153 ALA A N 1
ATOM 1174 C CA . ALA A 1 153 ? -47.466 -15.924 1.982 1.00 44.34 153 ALA A CA 1
ATOM 1175 C C . ALA A 1 153 ? -47.654 -16.447 0.541 1.00 44.34 153 ALA A C 1
ATOM 1177 O O . ALA A 1 153 ? -48.736 -16.404 -0.034 1.00 44.34 153 ALA A O 1
ATOM 1178 N N . ALA A 1 154 ? -46.646 -17.198 0.086 1.00 38.31 154 ALA A N 1
ATOM 1179 C CA . ALA A 1 154 ? -46.860 -18.525 -0.494 1.00 38.31 154 ALA A CA 1
ATOM 1180 C C . ALA A 1 154 ? -45.636 -19.418 -0.210 1.00 38.31 154 ALA A C 1
ATOM 1182 O O . ALA A 1 154 ? -44.496 -19.031 -0.454 1.00 38.31 154 ALA A O 1
ATOM 1183 N N . ALA A 1 155 ? -45.878 -20.615 0.316 1.00 42.78 155 ALA A N 1
ATOM 1184 C CA . ALA A 1 155 ? -44.914 -21.706 0.463 1.00 42.78 155 ALA A CA 1
ATOM 1185 C C . ALA A 1 155 ? -45.539 -22.977 -0.144 1.00 42.78 155 ALA A C 1
ATOM 1187 O O . ALA A 1 155 ? -46.761 -23.019 -0.284 1.00 42.78 155 ALA A O 1
ATOM 1188 N N . PRO A 1 156 ? -44.793 -24.077 -0.335 1.00 55.41 156 PRO A N 1
ATOM 1189 C CA . PRO A 1 156 ? -43.443 -24.206 -0.887 1.00 55.41 156 PRO A CA 1
ATOM 1190 C C . PRO A 1 156 ? -43.435 -25.182 -2.092 1.00 55.41 156 PRO A C 1
ATOM 1192 O O . PRO A 1 156 ? -44.342 -25.996 -2.249 1.00 55.41 156 PRO A O 1
ATOM 1195 N N . ALA A 1 157 ? -42.378 -25.177 -2.908 1.00 38.69 157 ALA A N 1
ATOM 1196 C CA . ALA A 1 157 ? -42.104 -26.275 -3.840 1.00 38.69 157 ALA A CA 1
ATOM 1197 C C . ALA A 1 157 ? -40.721 -26.874 -3.553 1.00 38.69 157 ALA A C 1
ATOM 1199 O O . ALA A 1 157 ? -39.704 -26.186 -3.570 1.00 38.69 157 ALA A O 1
ATOM 1200 N N . VAL A 1 158 ? -40.729 -28.169 -3.246 1.00 48.34 158 VAL A N 1
ATOM 1201 C CA . VAL A 1 158 ? -39.577 -29.041 -2.999 1.00 48.34 158 VAL A CA 1
ATOM 1202 C C . VAL A 1 158 ? -39.065 -29.583 -4.334 1.00 48.34 158 VAL A C 1
ATOM 1204 O O . VAL A 1 158 ? -39.867 -30.112 -5.096 1.00 48.34 158 VAL A O 1
ATOM 1207 N N . SER A 1 159 ? -37.753 -29.502 -4.588 1.00 39.28 159 SER A N 1
ATOM 1208 C CA . SER A 1 159 ? -36.947 -30.346 -5.506 1.00 39.28 159 SER A CA 1
ATOM 1209 C C . SER A 1 159 ? -35.478 -29.911 -5.354 1.00 39.28 159 SER A C 1
ATOM 1211 O O . SER A 1 159 ? -35.155 -28.785 -5.695 1.00 39.28 159 SER A O 1
ATOM 1213 N N . GLY A 1 160 ? -34.606 -30.629 -4.640 1.00 44.12 160 GLY A N 1
ATOM 1214 C CA . GLY A 1 160 ? -33.739 -31.695 -5.171 1.00 44.12 160 GLY A CA 1
ATOM 1215 C C . GLY A 1 160 ? -32.256 -31.269 -5.021 1.00 44.12 160 GLY A C 1
ATOM 1216 O O . GLY A 1 160 ? -31.981 -30.076 -5.118 1.00 44.12 160 GLY A O 1
ATOM 1217 N N . PRO A 1 161 ? -31.292 -32.165 -4.718 1.00 46.38 161 PRO A N 1
ATOM 1218 C CA . PRO A 1 161 ? -29.916 -31.761 -4.420 1.00 46.38 161 PRO A CA 1
ATOM 1219 C C . PRO A 1 161 ? -29.106 -31.552 -5.706 1.00 46.38 161 PRO A C 1
ATOM 1221 O O . PRO A 1 161 ? -28.700 -32.511 -6.364 1.00 46.38 161 PRO A O 1
ATOM 1224 N N . GLU A 1 162 ? -28.844 -30.294 -6.051 1.00 40.03 162 GLU A N 1
ATOM 1225 C CA . GLU A 1 162 ? -27.929 -29.930 -7.132 1.00 40.03 162 GLU A CA 1
ATOM 1226 C C . GLU A 1 162 ? -26.480 -30.053 -6.630 1.00 40.03 162 GLU A C 1
ATOM 1228 O O . GLU A 1 162 ? -26.062 -29.392 -5.678 1.00 40.03 162 GLU A O 1
ATOM 1233 N N . ARG A 1 163 ? -25.715 -30.978 -7.222 1.00 44.59 163 ARG A N 1
ATOM 1234 C CA . ARG A 1 163 ? -24.285 -31.145 -6.940 1.00 44.59 163 ARG A CA 1
ATOM 1235 C C . ARG A 1 163 ? -23.532 -29.935 -7.486 1.00 44.59 163 ARG A C 1
ATOM 1237 O O . ARG A 1 163 ? -23.472 -29.757 -8.700 1.00 44.59 163 ARG A O 1
ATOM 1244 N N . SER A 1 164 ? -22.906 -29.164 -6.602 1.00 43.22 164 SER A N 1
ATOM 1245 C CA . SER A 1 164 ? -21.959 -28.121 -6.995 1.00 43.22 164 SER A CA 1
ATOM 1246 C C . SER A 1 164 ? -20.821 -28.713 -7.840 1.00 43.22 164 SER A C 1
ATOM 1248 O O . SER A 1 164 ? -20.213 -29.705 -7.419 1.00 43.22 164 SER A O 1
ATOM 1250 N N . PRO A 1 165 ? -20.491 -28.127 -9.002 1.00 47.41 165 PRO A N 1
ATOM 1251 C CA . PRO A 1 165 ? -19.283 -28.485 -9.729 1.00 47.41 165 PRO A CA 1
ATOM 1252 C C . PRO A 1 165 ? -18.035 -28.082 -8.919 1.00 47.41 165 PRO A C 1
ATOM 1254 O O . PRO A 1 165 ? -18.074 -27.091 -8.182 1.00 47.41 165 PRO A O 1
ATOM 1257 N N . PRO A 1 166 ? -16.925 -28.835 -9.027 1.00 47.22 166 PRO A N 1
ATOM 1258 C CA . PRO A 1 166 ? -15.671 -28.461 -8.386 1.00 47.22 166 PRO A CA 1
ATOM 1259 C C . PRO A 1 166 ? -15.181 -27.106 -8.926 1.00 47.22 166 PRO A C 1
ATOM 1261 O O . PRO A 1 166 ? -15.393 -26.808 -10.106 1.00 47.22 166 PRO A O 1
ATOM 1264 N N . PRO A 1 167 ? -14.531 -26.276 -8.090 1.00 40.62 167 PRO A N 1
ATOM 1265 C CA . PRO A 1 167 ? -13.990 -25.001 -8.540 1.00 40.62 167 PRO A CA 1
ATOM 1266 C C . PRO A 1 167 ? -12.962 -25.228 -9.663 1.00 40.62 167 PRO A C 1
ATOM 1268 O O . PRO A 1 167 ? -12.212 -26.209 -9.610 1.00 40.62 167 PRO A O 1
ATOM 1271 N N . PRO A 1 168 ? -12.912 -24.351 -10.682 1.00 44.66 168 PRO A N 1
ATOM 1272 C CA . PRO A 1 168 ? -11.924 -24.457 -11.747 1.00 44.66 168 PRO A CA 1
ATOM 1273 C C . PRO A 1 168 ? -10.511 -24.365 -11.164 1.00 44.66 168 PRO A C 1
ATOM 1275 O O . PRO A 1 168 ? -10.261 -23.598 -10.233 1.00 44.66 168 PRO A O 1
ATOM 1278 N N . ALA A 1 169 ? -9.596 -25.161 -11.721 1.00 49.16 169 ALA A N 1
ATOM 1279 C CA . ALA A 1 169 ? -8.178 -25.111 -11.397 1.00 49.16 169 ALA A CA 1
ATOM 1280 C C . ALA A 1 169 ? -7.678 -23.664 -11.531 1.00 49.16 169 ALA A C 1
ATOM 1282 O O . ALA A 1 169 ? -7.733 -23.084 -12.616 1.00 49.16 169 ALA A O 1
ATOM 1283 N N . GLY A 1 170 ? -7.261 -23.080 -10.405 1.00 40.16 170 GLY A N 1
ATOM 1284 C CA . GLY A 1 170 ? -6.769 -21.710 -10.336 1.00 40.16 170 GLY A CA 1
ATOM 1285 C C . GLY A 1 170 ? -5.613 -21.484 -11.304 1.00 40.16 170 GLY A C 1
ATOM 1286 O O . GLY A 1 170 ? -4.762 -22.355 -11.503 1.00 40.16 170 GLY A O 1
ATOM 1287 N N . ASP A 1 171 ? -5.614 -20.303 -11.915 1.00 43.31 171 ASP A N 1
ATOM 1288 C CA . ASP A 1 171 ? -4.613 -19.864 -12.876 1.00 43.31 171 ASP A CA 1
ATOM 1289 C C . ASP A 1 171 ? -3.211 -19.974 -12.249 1.00 43.31 171 ASP A C 1
ATOM 1291 O O . ASP A 1 171 ? -2.936 -19.437 -11.172 1.00 43.31 171 ASP A O 1
ATOM 1295 N N . ARG A 1 172 ? -2.306 -20.701 -12.915 1.00 44.22 172 ARG A N 1
ATOM 1296 C CA . ARG A 1 172 ? -0.952 -21.040 -12.432 1.00 44.22 172 ARG A CA 1
ATOM 1297 C C . ARG A 1 172 ? -0.140 -19.789 -12.043 1.00 44.22 172 ARG A C 1
ATOM 1299 O O . ARG A 1 172 ? 0.762 -19.875 -11.213 1.00 44.22 172 ARG A O 1
ATOM 1306 N N . ARG A 1 173 ? -0.487 -18.614 -12.586 1.00 42.72 173 ARG A N 1
ATOM 1307 C CA . ARG A 1 173 ? 0.099 -17.304 -12.231 1.00 42.72 173 ARG A CA 1
ATOM 1308 C C . ARG A 1 173 ? -0.285 -16.798 -10.836 1.00 42.72 173 ARG A C 1
ATOM 1310 O O . ARG A 1 173 ? 0.513 -16.113 -10.194 1.00 42.72 173 ARG A O 1
ATOM 1317 N N . GLU A 1 174 ? -1.469 -17.148 -10.344 1.00 40.88 174 GLU A N 1
ATOM 1318 C CA . GLU A 1 174 ? -1.945 -16.756 -9.013 1.00 40.88 174 GLU A CA 1
ATOM 1319 C C . GLU A 1 174 ? -1.224 -17.566 -7.918 1.00 40.88 174 GLU A C 1
ATOM 1321 O O . GLU A 1 174 ? -0.798 -17.012 -6.902 1.00 40.88 174 GLU A O 1
ATOM 1326 N N . ILE A 1 175 ? -0.940 -18.846 -8.197 1.00 43.69 175 ILE A N 1
ATOM 1327 C CA . ILE A 1 175 ? -0.154 -19.739 -7.325 1.00 43.69 175 ILE A CA 1
ATOM 1328 C C . ILE A 1 175 ? 1.300 -19.262 -7.209 1.00 43.69 175 ILE A C 1
ATOM 1330 O O . ILE A 1 175 ? 1.857 -19.254 -6.113 1.00 43.69 175 ILE A O 1
ATOM 1334 N N . MET A 1 176 ? 1.911 -18.799 -8.305 1.00 38.25 176 MET A N 1
ATOM 1335 C CA . MET A 1 176 ? 3.290 -18.286 -8.287 1.00 38.25 176 MET A CA 1
ATOM 1336 C C . MET A 1 176 ? 3.434 -17.027 -7.425 1.00 38.25 176 MET A C 1
ATOM 1338 O O . MET A 1 176 ? 4.444 -16.858 -6.745 1.00 38.25 176 MET A O 1
ATOM 1342 N N . SER A 1 177 ? 2.399 -16.185 -7.382 1.00 47.84 177 SER A N 1
ATOM 1343 C CA . SER A 1 177 ? 2.365 -15.007 -6.510 1.00 47.84 177 SER A CA 1
ATOM 1344 C C . SER A 1 177 ? 2.251 -15.409 -5.033 1.00 47.84 177 SER A C 1
ATOM 1346 O O . SER A 1 177 ? 2.916 -14.832 -4.173 1.00 47.84 177 SER A O 1
ATOM 1348 N N . GLU A 1 178 ? 1.465 -16.447 -4.727 1.00 40.28 178 GLU A N 1
ATOM 1349 C CA . GLU A 1 178 ? 1.346 -17.014 -3.378 1.00 40.28 178 GLU A CA 1
ATOM 1350 C C . GLU A 1 178 ? 2.622 -17.720 -2.895 1.00 40.28 178 GLU A C 1
ATOM 1352 O O . GLU A 1 178 ? 2.950 -17.640 -1.705 1.00 40.28 178 GLU A O 1
ATOM 1357 N N . LEU A 1 179 ? 3.329 -18.407 -3.798 1.00 41.19 179 LEU A N 1
ATOM 1358 C CA . LEU A 1 179 ? 4.570 -19.126 -3.510 1.00 41.19 179 LEU A CA 1
ATOM 1359 C C . LEU A 1 179 ? 5.745 -18.157 -3.354 1.00 41.19 179 LEU A C 1
ATOM 1361 O O . LEU A 1 179 ? 6.514 -18.295 -2.406 1.00 41.19 179 LEU A O 1
ATOM 1365 N N . ALA A 1 180 ? 5.820 -17.119 -4.195 1.00 47.84 180 ALA A N 1
ATOM 1366 C CA . ALA A 1 180 ? 6.758 -16.013 -4.021 1.00 47.84 180 ALA A CA 1
ATOM 1367 C C . ALA A 1 180 ? 6.538 -15.319 -2.668 1.00 47.84 180 ALA A C 1
ATOM 1369 O O . ALA A 1 180 ? 7.489 -15.128 -1.920 1.00 47.84 180 ALA A O 1
ATOM 1370 N N . LEU A 1 181 ? 5.285 -15.057 -2.276 1.00 43.84 181 LEU A N 1
ATOM 1371 C CA . LEU A 1 181 ? 4.949 -14.525 -0.947 1.00 43.84 181 LEU A CA 1
ATOM 1372 C C . LEU A 1 181 ? 5.306 -15.482 0.207 1.00 43.84 181 LEU A C 1
ATOM 1374 O O . LEU A 1 181 ? 5.606 -15.019 1.304 1.00 43.84 181 LEU A O 1
ATOM 1378 N N . ARG A 1 182 ? 5.270 -16.806 0.006 1.00 42.72 182 ARG A N 1
ATOM 1379 C CA . ARG A 1 182 ? 5.708 -17.783 1.024 1.00 42.72 182 ARG A CA 1
ATOM 1380 C C . ARG A 1 182 ? 7.230 -17.849 1.146 1.00 42.72 182 ARG A C 1
ATOM 1382 O O . ARG A 1 182 ? 7.728 -17.855 2.268 1.00 42.72 182 ARG A O 1
ATOM 1389 N N . LEU A 1 183 ? 7.946 -17.858 0.023 1.00 46.09 183 LEU A N 1
ATOM 1390 C CA . LEU A 1 183 ? 9.408 -17.911 -0.010 1.00 46.09 183 LEU A CA 1
ATOM 1391 C C . LEU A 1 183 ? 10.032 -16.608 0.507 1.00 46.09 183 LEU A C 1
ATOM 1393 O O . LEU A 1 183 ? 11.001 -16.654 1.256 1.00 46.09 183 LEU A O 1
ATOM 1397 N N . TYR A 1 184 ? 9.445 -15.451 0.191 1.00 49.28 184 TYR A N 1
ATOM 1398 C CA . TYR A 1 184 ? 10.027 -14.154 0.547 1.00 49.28 184 TYR A CA 1
ATOM 1399 C C . TYR A 1 184 ? 9.927 -13.805 2.043 1.00 49.28 184 TYR A C 1
ATOM 1401 O O . TYR A 1 184 ? 10.774 -13.075 2.549 1.00 49.28 184 TYR A O 1
ATOM 1409 N N . PHE A 1 185 ? 8.914 -14.305 2.768 1.00 48.12 185 PHE A N 1
ATOM 1410 C CA . PHE A 1 185 ? 8.579 -13.781 4.103 1.00 48.12 185 PHE A CA 1
ATOM 1411 C C . PHE A 1 185 ? 8.892 -14.684 5.300 1.00 48.12 185 PHE A C 1
ATOM 1413 O O . PHE A 1 185 ? 8.893 -14.168 6.414 1.00 48.12 185 PHE A O 1
ATOM 1420 N N . ARG A 1 186 ? 9.158 -15.988 5.132 1.00 44.72 186 ARG A N 1
ATOM 1421 C CA . ARG A 1 186 ? 9.323 -16.877 6.301 1.00 44.72 186 ARG A CA 1
ATOM 1422 C C . ARG A 1 186 ? 10.730 -17.434 6.516 1.00 44.72 186 ARG A C 1
ATOM 1424 O O . ARG A 1 186 ? 11.168 -17.445 7.660 1.00 44.72 186 ARG A O 1
ATOM 1431 N N . ASP A 1 187 ? 11.455 -17.815 5.463 1.00 47.97 187 ASP A N 1
ATOM 1432 C CA . ASP A 1 187 ? 12.637 -18.680 5.646 1.00 47.97 187 ASP A CA 1
ATOM 1433 C C . ASP A 1 187 ? 13.950 -18.135 5.059 1.00 47.97 187 ASP A C 1
ATOM 1435 O O . ASP A 1 187 ? 15.016 -18.680 5.330 1.00 47.97 187 ASP A O 1
ATOM 1439 N N . LEU A 1 188 ? 13.929 -17.029 4.306 1.00 51.72 188 LEU A N 1
ATOM 1440 C CA . LEU A 1 188 ? 15.138 -16.563 3.614 1.00 51.72 188 LEU A CA 1
ATOM 1441 C C . LEU A 1 188 ? 16.042 -15.659 4.445 1.00 51.72 188 LEU A C 1
ATOM 1443 O O . LEU A 1 188 ? 17.216 -15.553 4.125 1.00 51.72 188 LEU A O 1
ATOM 1447 N N . LYS A 1 189 ? 15.564 -15.024 5.518 1.00 55.22 189 LYS A N 1
ATOM 1448 C CA . LYS A 1 189 ? 16.441 -14.172 6.336 1.00 55.22 189 LYS A CA 1
ATOM 1449 C C . LYS A 1 189 ? 17.614 -14.954 6.965 1.00 55.22 189 LYS A C 1
ATOM 1451 O O . LYS A 1 189 ? 18.750 -14.549 6.731 1.00 55.22 189 LYS A O 1
ATOM 1456 N N . PRO A 1 190 ? 17.396 -16.076 7.682 1.00 53.59 190 PRO A N 1
ATOM 1457 C CA . PRO A 1 190 ? 18.510 -16.856 8.223 1.00 53.59 190 PRO A CA 1
ATOM 1458 C C . PRO A 1 190 ? 19.356 -17.525 7.129 1.00 53.59 190 PRO A C 1
ATOM 1460 O O . PRO A 1 190 ? 20.565 -17.650 7.285 1.00 53.59 190 PRO A O 1
ATOM 1463 N N . GLU A 1 191 ? 18.760 -17.917 6.001 1.00 53.19 191 GLU A N 1
ATOM 1464 C CA . GLU A 1 191 ? 19.483 -18.546 4.887 1.00 53.19 191 GLU A CA 1
ATOM 1465 C C . GLU A 1 191 ? 20.342 -17.543 4.098 1.00 53.19 191 GLU A C 1
ATOM 1467 O O . GLU A 1 191 ? 21.467 -17.859 3.723 1.00 53.19 191 GLU A O 1
ATOM 1472 N N . VAL A 1 192 ? 19.879 -16.304 3.911 1.00 53.41 192 VAL A N 1
ATOM 1473 C CA . VAL A 1 192 ? 20.664 -15.209 3.315 1.00 53.41 192 VAL A CA 1
ATOM 1474 C C . VAL A 1 192 ? 21.792 -14.781 4.252 1.00 53.41 192 VAL A C 1
ATOM 1476 O O . VAL A 1 192 ? 22.901 -14.539 3.782 1.00 53.41 192 VAL A O 1
ATOM 1479 N N . GLU A 1 193 ? 21.551 -14.746 5.566 1.00 62.62 193 GLU A N 1
ATOM 1480 C CA . GLU A 1 193 ? 22.606 -14.510 6.562 1.00 62.62 193 GLU A CA 1
ATOM 1481 C C . GLU A 1 193 ? 23.650 -15.645 6.581 1.00 62.62 193 GLU A C 1
ATOM 1483 O O . GLU A 1 193 ? 24.830 -15.387 6.810 1.00 62.62 193 GLU A O 1
ATOM 1488 N N . LYS A 1 194 ? 23.243 -16.891 6.301 1.00 62.94 194 LYS A N 1
ATOM 1489 C CA . LYS A 1 194 ? 24.110 -18.079 6.346 1.00 62.94 194 LYS A CA 1
ATOM 1490 C C . LYS A 1 194 ? 24.862 -18.366 5.043 1.00 62.94 194 LYS A C 1
ATOM 1492 O O . LYS A 1 194 ? 25.999 -18.829 5.098 1.00 62.94 194 LYS A O 1
ATOM 1497 N N . TYR A 1 195 ? 24.247 -18.123 3.888 1.00 64.69 195 TYR A N 1
ATOM 1498 C CA . TYR A 1 195 ? 24.772 -18.530 2.578 1.00 64.69 195 TYR A CA 1
ATOM 1499 C C . TYR A 1 195 ? 25.023 -17.363 1.617 1.00 64.69 195 TYR A C 1
ATOM 1501 O O . TYR A 1 195 ? 25.653 -17.558 0.580 1.00 64.69 195 TYR A O 1
ATOM 1509 N N . GLY A 1 196 ? 24.584 -16.151 1.963 1.00 66.12 196 GLY A N 1
ATOM 1510 C CA . GLY A 1 196 ? 24.683 -14.981 1.097 1.00 66.12 196 GLY A CA 1
ATOM 1511 C C . GLY A 1 196 ? 23.608 -14.953 0.005 1.00 66.12 196 GLY A C 1
ATOM 1512 O O . GLY A 1 196 ? 23.123 -15.983 -0.470 1.00 66.12 196 GLY A O 1
ATOM 1513 N N . LEU A 1 197 ? 23.226 -13.739 -0.404 1.00 50.75 197 LEU A N 1
ATOM 1514 C CA . LEU A 1 197 ? 22.122 -13.494 -1.341 1.00 50.75 197 LEU A CA 1
ATOM 1515 C C . LEU A 1 197 ? 22.350 -14.142 -2.720 1.00 50.75 197 LEU A C 1
ATOM 1517 O O . LEU A 1 197 ? 21.403 -14.639 -3.336 1.00 50.75 197 LEU A O 1
ATOM 1521 N N . ASP A 1 198 ? 23.603 -14.181 -3.177 1.00 56.69 198 ASP A N 1
ATOM 1522 C CA . ASP A 1 198 ? 23.977 -14.743 -4.478 1.00 56.69 198 ASP A CA 1
ATOM 1523 C C . ASP A 1 198 ? 23.743 -16.258 -4.525 1.00 56.69 198 ASP A C 1
ATOM 1525 O O . ASP A 1 198 ? 23.156 -16.770 -5.480 1.00 56.69 198 ASP A O 1
ATOM 1529 N N . ARG A 1 199 ? 24.103 -16.973 -3.451 1.00 59.66 199 ARG A N 1
ATOM 1530 C CA . ARG A 1 199 ? 23.942 -18.430 -3.370 1.00 59.66 199 ARG A CA 1
ATOM 1531 C C . ARG A 1 199 ? 22.480 -18.843 -3.251 1.00 59.66 199 ARG A C 1
ATOM 1533 O O . ARG A 1 199 ? 22.052 -19.811 -3.871 1.00 59.66 199 ARG A O 1
ATOM 1540 N N . VAL A 1 200 ? 21.700 -18.083 -2.488 1.00 57.19 200 VAL A N 1
ATOM 1541 C CA . VAL A 1 200 ? 20.249 -18.277 -2.366 1.00 57.19 200 VAL A CA 1
ATOM 1542 C C . VAL A 1 200 ? 19.552 -18.056 -3.715 1.00 57.19 200 VAL A C 1
ATOM 1544 O O . VAL A 1 200 ? 18.661 -18.819 -4.088 1.00 57.19 200 VAL A O 1
ATOM 1547 N N . SER A 1 201 ? 19.988 -17.055 -4.484 1.00 52.16 201 SER A N 1
ATOM 1548 C CA . SER A 1 201 ? 19.446 -16.767 -5.819 1.00 52.16 201 SER A CA 1
ATOM 1549 C C . SER A 1 201 ? 19.767 -17.866 -6.838 1.00 52.16 201 SER A C 1
ATOM 1551 O O . SER A 1 201 ? 18.947 -18.164 -7.708 1.00 52.16 201 SER A O 1
ATOM 1553 N N . GLU A 1 202 ? 20.943 -18.485 -6.729 1.00 57.00 202 GLU A N 1
ATOM 1554 C CA . GLU A 1 202 ? 21.361 -19.620 -7.556 1.00 57.00 202 GLU A CA 1
ATOM 1555 C C . GLU A 1 202 ? 20.525 -20.876 -7.260 1.00 57.00 202 GLU A C 1
ATOM 1557 O O . GLU A 1 202 ? 19.960 -21.460 -8.181 1.00 57.00 202 GLU A O 1
ATOM 1562 N N . ILE A 1 203 ? 20.319 -21.208 -5.980 1.00 58.94 203 ILE A N 1
ATOM 1563 C CA . ILE A 1 203 ? 19.473 -22.338 -5.551 1.00 58.94 203 ILE A CA 1
ATOM 1564 C C . ILE A 1 203 ? 18.029 -22.167 -6.041 1.00 58.94 203 ILE A C 1
ATOM 1566 O O . ILE A 1 203 ? 17.412 -23.116 -6.527 1.00 58.94 203 ILE A O 1
ATOM 1570 N N . LEU A 1 204 ? 17.480 -20.951 -5.958 1.00 55.09 204 LEU A N 1
ATOM 1571 C CA . LEU A 1 204 ? 16.134 -20.668 -6.459 1.00 55.09 204 LEU A CA 1
ATOM 1572 C C . LEU A 1 204 ? 16.047 -20.834 -7.983 1.00 55.09 204 LEU A C 1
ATOM 1574 O O . LEU A 1 204 ? 15.074 -21.409 -8.469 1.00 55.09 204 LEU A O 1
ATOM 1578 N N . ARG A 1 205 ? 17.070 -20.407 -8.737 1.00 56.03 205 ARG A N 1
ATOM 1579 C CA . ARG A 1 205 ? 17.139 -20.638 -10.190 1.00 56.03 205 ARG A CA 1
ATOM 1580 C C . ARG A 1 205 ? 17.213 -22.123 -10.535 1.00 56.03 205 ARG A C 1
ATOM 1582 O O . ARG A 1 205 ? 16.458 -22.568 -11.391 1.00 56.03 205 ARG A O 1
ATOM 1589 N N . GLU A 1 206 ? 18.061 -22.892 -9.861 1.00 50.78 206 GLU A N 1
ATOM 1590 C CA . GLU A 1 206 ? 18.198 -24.337 -10.094 1.00 50.78 206 GLU A CA 1
ATOM 1591 C C . GLU A 1 206 ? 16.914 -25.106 -9.751 1.00 50.78 206 GLU A C 1
ATOM 1593 O O . GLU A 1 206 ? 16.527 -26.041 -10.453 1.00 50.78 206 GLU A O 1
ATOM 1598 N N . THR A 1 207 ? 16.202 -24.681 -8.707 1.00 49.44 207 THR A N 1
ATOM 1599 C CA . THR A 1 207 ? 14.928 -25.302 -8.316 1.00 49.44 207 THR A CA 1
ATOM 1600 C C . THR A 1 207 ? 13.820 -24.989 -9.326 1.00 49.44 207 THR A C 1
ATOM 1602 O O . THR A 1 207 ? 12.952 -25.823 -9.562 1.00 49.44 207 THR A O 1
ATOM 1605 N N . MET A 1 208 ? 13.858 -23.816 -9.964 1.00 38.66 208 MET A N 1
ATOM 1606 C CA . MET A 1 208 ? 12.875 -23.413 -10.975 1.00 38.66 208 MET A CA 1
ATOM 1607 C C . MET A 1 208 ? 13.088 -24.069 -12.347 1.00 38.66 208 MET A C 1
ATOM 1609 O O . MET A 1 208 ? 12.121 -24.218 -13.083 1.00 38.66 208 MET A O 1
ATOM 1613 N N . VAL A 1 209 ? 14.314 -24.485 -12.685 1.00 45.28 209 VAL A N 1
ATOM 1614 C CA . VAL A 1 209 ? 14.628 -25.165 -13.961 1.00 45.28 209 VAL A CA 1
ATOM 1615 C C . VAL A 1 209 ? 14.199 -26.642 -13.959 1.00 45.28 209 VAL A C 1
ATOM 1617 O O . VAL A 1 209 ? 13.998 -27.227 -15.015 1.00 45.28 209 VAL A O 1
ATOM 1620 N N . ASN A 1 210 ? 13.992 -27.248 -12.787 1.00 37.69 210 ASN A N 1
ATOM 1621 C CA . ASN A 1 210 ? 13.618 -28.663 -12.658 1.00 37.69 210 ASN A CA 1
ATOM 1622 C C . ASN A 1 210 ? 12.093 -28.925 -12.608 1.00 37.69 210 ASN A C 1
ATOM 1624 O O . ASN A 1 210 ? 11.681 -30.016 -12.220 1.00 37.69 210 ASN A O 1
ATOM 1628 N N . TYR A 1 211 ? 11.257 -27.943 -12.968 1.00 38.31 211 TYR A N 1
ATOM 1629 C 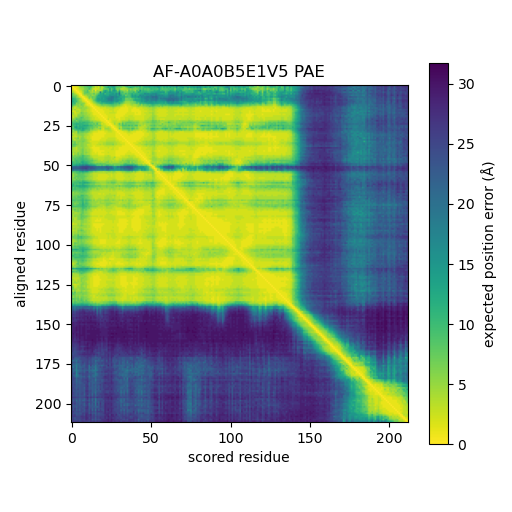CA . TYR A 1 211 ? 9.784 -28.040 -12.927 1.00 38.31 211 TYR A CA 1
ATOM 1630 C C . TYR A 1 211 ? 9.090 -27.760 -14.277 1.00 38.31 211 TYR A C 1
ATOM 1632 O O . TYR A 1 211 ? 7.901 -27.418 -14.287 1.00 38.31 211 TYR A O 1
ATOM 1640 N N . ASP A 1 212 ? 9.811 -27.926 -15.391 1.00 36.28 212 ASP A N 1
ATOM 1641 C CA . ASP A 1 212 ? 9.225 -28.021 -16.741 1.00 36.28 212 ASP A CA 1
ATOM 1642 C C . ASP A 1 212 ? 8.687 -29.432 -17.036 1.00 36.28 212 ASP A C 1
ATOM 1644 O O . ASP A 1 212 ? 9.421 -30.421 -16.798 1.00 36.28 212 ASP A O 1
#

Sequence (212 aa):
MTVRENIANPRFPTHIVGVAPQPNSHRTGSLIFRCENNRTEAFLNFDGVYGHRGTLRVRWAGMDRATRIGAEDSTTGQAAFISNPIAFIARMVEEGSVILDVEGYTARGTGQYRLTKTVDAIYALASTCEWETRLPPRKLASGTGPRPASDPAAAPAVSGPERSPPPPAGDRREIMSELALRLYFRDLKPEVEKYGLDRVSEILRETMVNYD

Secondary structure (DSSP, 8-state):
-EEEEE-S-TTS-EEEEEEPPPTT-BSEEEEEEEEETTEEEEEEEESS---SS-PEEEEETT-SS-EEE-EEE-TTSSEEEESSHHHHHHHHHHHSEEEEEEE-SS-EEEEEEE-SSSHHHHHHHHHHTT-GGGSPP-------SPPPP-------------PPPPPP---HHHHHHHHHHHH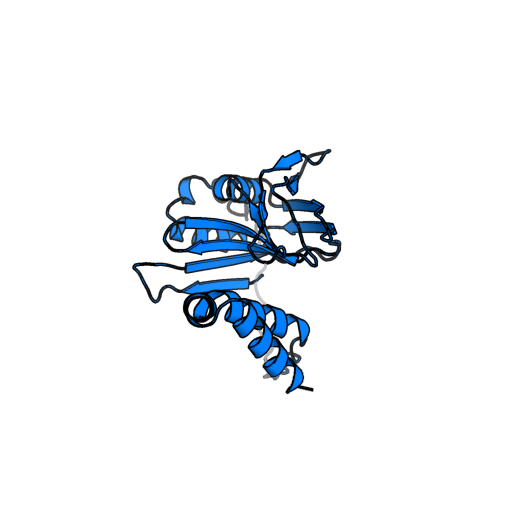HHHTHHHHHHHH-HHHHHHHHHHHHHTT-